Protein AF-A0AAN4KQH8-F1 (afdb_monomer_lite)

Organism: NCBI:txid1324966

Radius of gyration: 30.02 Å; chains: 1; bounding box: 88×86×53 Å

Structure (mmCIF, N/CA/C/O backbone):
data_AF-A0AAN4KQH8-F1
#
_entry.id   AF-A0AAN4KQH8-F1
#
loop_
_atom_site.group_PDB
_atom_site.id
_atom_site.type_symbol
_atom_site.label_atom_id
_atom_site.label_alt_id
_atom_site.label_comp_id
_atom_site.label_asym_id
_atom_site.label_entity_id
_atom_site.label_seq_id
_atom_site.pdbx_PDB_ins_code
_atom_site.Cartn_x
_atom_site.Cartn_y
_atom_site.Cartn_z
_atom_site.occupancy
_atom_site.B_iso_or_equiv
_atom_site.auth_seq_id
_atom_site.auth_comp_id
_atom_site.auth_asym_id
_atom_site.auth_atom_id
_atom_site.pdbx_PDB_model_num
ATOM 1 N N . MET A 1 1 ? 63.871 63.202 -19.024 1.00 42.34 1 MET A N 1
ATOM 2 C CA . MET A 1 1 ? 62.532 62.748 -19.469 1.00 42.34 1 MET A CA 1
ATOM 3 C C . MET A 1 1 ? 62.578 61.257 -19.815 1.00 42.34 1 MET A C 1
ATOM 5 O O . MET A 1 1 ? 62.975 60.910 -20.912 1.00 42.34 1 MET A O 1
ATOM 9 N N . LYS A 1 2 ? 62.222 60.374 -18.873 1.00 46.84 2 LYS A N 1
ATOM 10 C CA . LYS A 1 2 ? 61.932 58.937 -19.075 1.00 46.84 2 LYS A CA 1
ATOM 11 C C . LYS A 1 2 ? 60.850 58.574 -18.053 1.00 46.84 2 LYS A C 1
ATOM 13 O O . LYS A 1 2 ? 61.178 58.229 -16.927 1.00 46.84 2 LYS A O 1
ATOM 18 N N . LYS A 1 3 ? 59.575 58.822 -18.366 1.00 46.31 3 LYS A N 1
ATOM 19 C CA . LYS A 1 3 ? 58.454 58.519 -17.444 1.00 46.31 3 LYS A CA 1
ATOM 20 C C . LYS A 1 3 ? 57.099 58.263 -18.119 1.00 46.31 3 LYS A C 1
ATOM 22 O O . LYS A 1 3 ? 56.142 57.988 -17.410 1.00 46.31 3 LYS A O 1
ATOM 27 N N . LYS A 1 4 ? 56.988 58.347 -19.454 1.00 44.78 4 LYS A N 1
ATOM 28 C CA . LYS A 1 4 ? 55.700 58.168 -20.154 1.00 44.78 4 LYS A CA 1
ATOM 29 C C . LYS A 1 4 ? 55.460 56.754 -20.701 1.00 44.78 4 LYS A C 1
ATOM 31 O O . LYS A 1 4 ? 54.305 56.354 -20.758 1.00 44.78 4 LYS A O 1
ATOM 36 N N . ASP A 1 5 ? 56.506 55.975 -20.981 1.00 45.56 5 ASP A N 1
ATOM 37 C CA . ASP A 1 5 ? 56.330 54.665 -21.638 1.00 45.56 5 ASP A CA 1
ATOM 38 C C . ASP A 1 5 ? 56.082 53.490 -20.674 1.00 45.56 5 ASP A C 1
ATOM 40 O O . ASP A 1 5 ? 55.468 52.502 -21.062 1.00 45.56 5 ASP A O 1
ATOM 44 N N . VAL A 1 6 ? 56.477 53.603 -19.399 1.00 45.88 6 VAL A N 1
ATOM 45 C CA . VAL A 1 6 ? 56.278 52.532 -18.393 1.00 45.88 6 VAL A CA 1
ATOM 46 C C . VAL A 1 6 ? 54.820 52.468 -17.908 1.00 45.88 6 VAL A C 1
ATOM 48 O O . VAL A 1 6 ? 54.260 51.391 -17.744 1.00 45.88 6 VAL A O 1
ATOM 51 N N . VAL A 1 7 ? 54.149 53.618 -17.776 1.00 46.69 7 VAL A N 1
ATOM 52 C CA . VAL A 1 7 ? 52.761 53.694 -17.271 1.00 46.69 7 VAL A CA 1
ATOM 53 C C . VAL A 1 7 ? 51.733 53.205 -18.306 1.00 46.69 7 VAL A C 1
ATOM 55 O O . VAL A 1 7 ? 50.631 52.782 -17.947 1.00 46.69 7 VAL A O 1
ATOM 58 N N . GLN A 1 8 ? 52.067 53.253 -19.601 1.00 44.41 8 GLN A N 1
ATOM 59 C CA . GLN A 1 8 ? 51.195 52.760 -20.675 1.00 44.41 8 GLN A CA 1
ATOM 60 C C . GLN A 1 8 ? 51.313 51.248 -20.908 1.00 44.41 8 GLN A C 1
ATOM 62 O O . GLN A 1 8 ? 50.315 50.636 -21.297 1.00 44.41 8 GLN A O 1
ATOM 67 N N . SER A 1 9 ? 52.480 50.636 -20.665 1.00 46.47 9 SER A N 1
ATOM 68 C CA . SER A 1 9 ? 52.639 49.181 -20.770 1.00 46.47 9 SER A CA 1
ATOM 69 C C . SER A 1 9 ? 52.012 48.453 -19.577 1.00 46.47 9 SER A C 1
ATOM 71 O O . SER A 1 9 ? 51.278 47.490 -19.794 1.00 46.47 9 SER A O 1
ATOM 73 N N . GLU A 1 10 ? 52.166 48.954 -18.345 1.00 46.69 10 GLU A N 1
ATOM 74 C CA . GLU A 1 10 ? 51.479 48.403 -17.160 1.00 46.69 10 GLU A CA 1
ATOM 75 C C . GLU A 1 10 ? 49.949 48.476 -17.310 1.00 46.69 10 GLU A C 1
ATOM 77 O O . GLU A 1 10 ? 49.265 47.462 -17.184 1.00 46.69 10 GLU A O 1
ATOM 82 N N . ASN A 1 11 ? 49.401 49.619 -17.746 1.00 48.72 11 ASN A N 1
ATOM 83 C CA . ASN A 1 11 ? 47.953 49.772 -17.957 1.00 48.72 11 ASN A CA 1
ATOM 84 C C . ASN A 1 11 ? 47.365 48.879 -19.063 1.00 48.72 11 ASN A C 1
ATOM 86 O O . ASN A 1 11 ? 46.179 48.549 -19.008 1.00 48.72 11 ASN A O 1
ATOM 90 N N . LYS A 1 12 ? 48.137 48.523 -20.100 1.00 48.50 12 LYS A N 1
ATOM 91 C CA . LYS A 1 12 ? 47.680 47.575 -21.132 1.00 48.50 12 LYS A CA 1
ATOM 92 C C . LYS A 1 12 ? 47.677 46.144 -20.602 1.00 48.50 12 LYS A C 1
ATOM 94 O O . LYS A 1 12 ? 46.694 45.436 -20.800 1.00 48.50 12 LYS A O 1
ATOM 99 N N . THR A 1 13 ? 48.724 45.762 -19.876 1.00 52.12 13 THR A N 1
ATOM 100 C CA . THR A 1 13 ? 48.880 44.411 -19.317 1.00 52.12 13 THR A CA 1
ATOM 101 C C . THR A 1 13 ? 47.838 44.134 -18.227 1.00 52.12 13 THR A C 1
ATOM 103 O O . THR A 1 13 ? 47.215 43.071 -18.214 1.00 52.12 13 THR A O 1
ATOM 106 N N . ASP A 1 14 ? 47.550 45.127 -17.381 1.00 49.47 14 ASP A N 1
ATOM 107 C CA . ASP A 1 14 ? 46.512 45.031 -16.353 1.00 49.47 14 ASP A CA 1
ATOM 108 C C . ASP A 1 14 ? 45.102 45.005 -16.950 1.00 49.47 14 ASP A C 1
ATOM 110 O O . ASP A 1 14 ? 44.287 44.181 -16.537 1.00 49.47 14 ASP A O 1
ATOM 114 N N . LYS A 1 15 ? 44.806 45.815 -17.979 1.00 53.22 15 LYS A N 1
ATOM 115 C CA . LYS A 1 15 ? 43.508 45.769 -18.685 1.00 53.22 15 LYS A CA 1
ATOM 116 C C . LYS A 1 15 ? 43.284 44.445 -19.419 1.00 53.22 15 LYS A C 1
ATOM 118 O O . LYS A 1 15 ? 42.166 43.922 -19.402 1.00 53.22 15 LYS A O 1
ATOM 123 N N . GLU A 1 16 ? 44.319 43.872 -20.029 1.00 53.25 16 GLU A N 1
ATOM 124 C CA . GLU A 1 16 ? 44.248 42.550 -20.659 1.00 53.25 16 GLU A CA 1
ATOM 125 C C . GLU A 1 16 ? 44.040 41.440 -19.616 1.00 53.25 16 GLU A C 1
ATOM 127 O O . GLU A 1 16 ? 43.142 40.606 -19.783 1.00 53.25 16 GLU A O 1
ATOM 132 N N . MET A 1 17 ? 44.754 41.478 -18.483 1.00 46.44 17 MET A N 1
ATOM 133 C CA . MET A 1 17 ? 44.526 40.555 -17.363 1.00 46.44 17 MET A CA 1
ATOM 134 C C . MET A 1 17 ? 43.129 40.702 -16.744 1.00 46.44 17 MET A C 1
ATOM 136 O O . MET A 1 17 ? 42.491 39.698 -16.410 1.00 46.44 17 MET A O 1
ATOM 140 N N . GLU A 1 18 ? 42.618 41.924 -16.598 1.00 48.81 18 GLU A N 1
ATOM 141 C CA . GLU A 1 18 ? 41.294 42.188 -16.033 1.00 48.81 18 GLU A CA 1
ATOM 142 C C . GLU A 1 18 ? 40.171 41.734 -16.982 1.00 48.81 18 GLU A C 1
ATOM 144 O O . GLU A 1 18 ? 39.173 41.152 -16.539 1.00 48.81 18 GLU A O 1
ATOM 149 N N . SER A 1 19 ? 40.350 41.915 -18.297 1.00 55.22 19 SER A N 1
ATOM 150 C CA . SER A 1 19 ? 39.424 41.424 -19.327 1.00 55.22 19 SER A CA 1
ATOM 151 C C . SER A 1 19 ? 39.383 39.888 -19.385 1.00 55.22 19 SER A C 1
ATOM 153 O O . SER A 1 19 ? 38.300 39.294 -19.406 1.00 55.22 19 SER A O 1
ATOM 155 N N . SER A 1 20 ? 40.545 39.231 -19.275 1.00 56.53 20 SER A N 1
ATOM 156 C CA . SER A 1 20 ? 40.686 37.771 -19.186 1.00 56.53 20 SER A CA 1
ATOM 157 C C . SER A 1 20 ? 40.024 37.212 -17.919 1.00 56.53 20 SER A C 1
ATOM 159 O O . SER A 1 20 ? 39.276 36.228 -17.977 1.00 56.53 20 SER A O 1
ATOM 161 N N . LYS A 1 21 ? 40.195 37.887 -16.771 1.00 57.59 21 LYS A N 1
ATOM 162 C CA . LYS A 1 21 ? 39.507 37.548 -15.512 1.00 57.59 21 LYS A CA 1
ATOM 163 C C . LYS A 1 21 ? 37.983 37.697 -15.627 1.00 57.59 21 LYS A C 1
ATOM 165 O O . LYS A 1 21 ? 37.260 36.810 -15.168 1.00 57.59 21 LYS A O 1
ATOM 170 N N . LYS A 1 22 ? 37.474 38.759 -16.270 1.00 58.88 22 LYS A N 1
ATOM 171 C CA . LYS A 1 22 ? 36.028 38.968 -16.513 1.00 58.88 22 LYS A CA 1
ATOM 172 C C . LYS A 1 22 ? 35.436 37.897 -17.444 1.00 58.88 22 LYS A C 1
ATOM 174 O O . LYS A 1 22 ? 34.351 37.389 -17.159 1.00 58.88 22 LYS A O 1
ATOM 179 N N . GLY A 1 23 ? 36.154 37.491 -18.495 1.00 60.00 23 GLY A N 1
ATOM 180 C CA . GLY A 1 23 ? 35.742 36.412 -19.405 1.00 60.00 23 GLY A CA 1
ATOM 181 C C . GLY A 1 23 ? 35.692 35.033 -18.737 1.00 60.00 23 GLY A C 1
ATOM 182 O O . GLY A 1 23 ? 34.734 34.287 -18.929 1.00 60.00 23 GLY A O 1
ATOM 183 N N . LYS A 1 24 ? 36.677 34.708 -17.887 1.00 61.94 24 LYS A N 1
ATOM 184 C CA . LYS A 1 24 ? 36.670 33.470 -17.085 1.00 61.94 24 LYS A CA 1
ATOM 185 C C . LYS A 1 24 ? 35.525 33.456 -16.066 1.00 61.94 24 LYS A C 1
ATOM 187 O O . LYS A 1 24 ? 34.826 32.456 -15.975 1.00 61.94 24 LYS A O 1
ATOM 192 N N . ARG A 1 25 ? 35.269 34.566 -15.360 1.00 68.19 25 ARG A N 1
ATOM 193 C CA . ARG A 1 25 ? 34.148 34.669 -14.403 1.00 68.19 25 ARG A CA 1
ATOM 194 C C . ARG A 1 25 ? 32.783 34.486 -15.066 1.00 68.19 25 ARG A C 1
ATOM 196 O O . ARG A 1 25 ? 31.957 33.763 -14.526 1.00 68.19 25 ARG A O 1
ATOM 203 N N . LYS A 1 26 ? 32.560 35.079 -16.245 1.00 71.00 26 LYS A N 1
ATOM 204 C CA . LYS A 1 26 ? 31.322 34.869 -17.016 1.00 71.00 26 LYS A CA 1
ATOM 205 C C . LYS A 1 26 ? 31.167 33.415 -17.455 1.00 71.00 26 LYS A C 1
ATOM 207 O O . LYS A 1 26 ? 30.078 32.876 -17.341 1.00 71.00 26 LYS A O 1
ATOM 212 N N . LEU A 1 27 ? 32.242 32.770 -17.906 1.00 68.56 27 LEU A N 1
ATOM 213 C CA . LEU A 1 27 ? 32.212 31.354 -18.271 1.00 68.56 27 LEU A CA 1
ATOM 214 C C . LEU A 1 27 ? 31.847 30.461 -17.078 1.00 68.56 27 LEU A C 1
ATOM 216 O O . LEU A 1 27 ? 30.983 29.609 -17.222 1.00 68.56 27 LEU A O 1
ATOM 220 N N . PHE A 1 28 ? 32.451 30.684 -15.907 1.00 69.88 28 PHE A N 1
ATOM 221 C CA . PHE A 1 28 ? 32.089 29.967 -14.678 1.00 69.88 28 PHE A CA 1
ATOM 222 C C . PHE A 1 28 ? 30.635 30.219 -14.272 1.00 69.88 28 PHE A C 1
ATOM 224 O O . PHE A 1 28 ? 29.937 29.280 -13.905 1.00 69.88 28 PHE A O 1
ATOM 231 N N . LEU A 1 29 ? 30.161 31.462 -14.395 1.00 77.06 29 LEU A N 1
ATOM 232 C CA . LEU A 1 29 ? 28.767 31.814 -14.137 1.00 77.06 29 LEU A CA 1
ATOM 233 C C . LEU A 1 29 ? 27.813 31.048 -15.069 1.00 77.06 29 LEU A C 1
ATOM 235 O O . LEU A 1 29 ? 26.826 30.488 -14.607 1.00 77.06 29 LEU A O 1
ATOM 239 N N . TRP A 1 30 ? 28.126 30.975 -16.367 1.00 75.88 30 TRP A N 1
ATOM 240 C CA . TRP A 1 30 ? 27.336 30.220 -17.342 1.00 75.88 30 TRP A CA 1
ATOM 241 C C . TRP A 1 30 ? 27.420 28.714 -17.122 1.00 75.88 30 TRP A C 1
ATOM 243 O O . TRP A 1 30 ? 26.405 28.044 -17.228 1.00 75.88 30 TRP A O 1
ATOM 253 N N . LEU A 1 31 ? 28.592 28.183 -16.773 1.00 73.06 31 LEU A N 1
ATOM 254 C CA . LEU A 1 31 ? 28.762 26.769 -16.442 1.00 73.06 31 LEU A CA 1
ATOM 255 C C . LEU A 1 31 ? 27.949 26.375 -15.197 1.00 73.06 31 LEU A C 1
ATOM 257 O O . LEU A 1 31 ? 27.500 25.239 -15.108 1.00 73.06 31 LEU A O 1
ATOM 261 N N . TRP A 1 32 ? 27.752 27.308 -14.261 1.00 72.75 32 TRP A N 1
ATOM 262 C CA . TRP A 1 32 ? 27.005 27.083 -13.024 1.00 72.75 32 TRP A CA 1
ATOM 263 C C . TRP A 1 32 ? 25.489 27.281 -13.187 1.00 72.75 32 TRP A C 1
ATOM 265 O O . TRP A 1 32 ? 24.720 26.429 -12.758 1.00 72.75 32 TRP A O 1
ATOM 275 N N . LEU A 1 33 ? 25.047 28.366 -13.839 1.00 74.75 33 LEU A N 1
ATOM 276 C CA . LEU A 1 33 ? 23.619 28.668 -14.043 1.00 74.75 33 LEU A CA 1
ATOM 277 C C . LEU A 1 33 ? 22.996 27.880 -15.202 1.00 74.75 33 LEU A C 1
ATOM 279 O O . LEU A 1 33 ? 21.831 27.502 -15.134 1.00 74.75 33 LEU A O 1
ATOM 283 N N . PHE A 1 34 ? 23.758 27.642 -16.272 1.00 77.50 34 PHE A N 1
ATOM 284 C CA . PHE A 1 34 ? 23.300 26.953 -17.480 1.00 77.50 34 PHE A CA 1
ATOM 285 C C . PHE A 1 34 ? 24.405 26.034 -18.026 1.00 77.50 34 PHE A C 1
ATOM 287 O O . PHE A 1 34 ? 24.994 26.323 -19.075 1.00 77.50 34 PHE A O 1
ATOM 294 N N . PRO A 1 35 ? 24.679 24.899 -17.352 1.00 75.75 35 PRO A N 1
ATOM 295 C CA . PRO A 1 35 ? 25.758 23.982 -17.719 1.00 75.75 35 PRO A CA 1
ATOM 296 C C . PRO A 1 35 ? 25.799 23.593 -19.209 1.00 75.75 35 PRO A C 1
ATOM 298 O O . PRO A 1 35 ? 26.894 23.614 -19.775 1.00 75.75 35 PRO A O 1
ATOM 301 N N . PRO A 1 36 ? 24.663 23.335 -19.903 1.00 76.62 36 PRO A N 1
ATOM 302 C CA . PRO A 1 36 ? 24.679 23.065 -21.343 1.00 76.62 36 PRO A CA 1
ATOM 303 C C . PRO A 1 36 ? 25.287 24.211 -22.166 1.00 76.62 36 PRO A C 1
ATOM 305 O O . PRO A 1 36 ? 26.081 23.984 -23.078 1.00 76.62 36 PRO A O 1
ATOM 308 N N . TYR A 1 37 ? 24.956 25.456 -21.815 1.00 77.44 37 TYR A N 1
ATOM 309 C CA . TYR A 1 37 ? 25.466 26.648 -22.489 1.00 77.44 37 TYR A CA 1
ATOM 310 C C . TYR A 1 37 ? 26.945 26.897 -22.158 1.00 77.44 37 TYR A C 1
ATOM 312 O O . TYR A 1 37 ? 27.733 27.230 -23.043 1.00 77.44 37 TYR A O 1
ATOM 320 N N . GLY A 1 38 ? 27.362 26.663 -20.910 1.00 75.12 38 GLY A N 1
ATOM 321 C CA . GLY A 1 38 ? 28.772 26.742 -20.514 1.00 75.12 38 GLY A CA 1
ATOM 322 C C . GLY A 1 38 ? 29.661 25.703 -21.215 1.00 75.12 38 GLY A C 1
ATOM 323 O O . GLY A 1 38 ? 30.748 26.048 -21.680 1.00 75.12 38 GLY A O 1
ATOM 324 N N . ILE A 1 39 ? 29.189 24.457 -21.362 1.00 75.44 39 ILE A N 1
ATOM 325 C CA . ILE A 1 39 ? 29.889 23.399 -22.117 1.00 75.44 39 ILE A CA 1
ATOM 326 C C . ILE A 1 39 ? 29.967 23.757 -23.607 1.00 75.44 39 ILE A C 1
ATOM 328 O O . ILE A 1 39 ? 31.020 23.585 -24.222 1.00 75.44 39 ILE A O 1
ATOM 332 N N . TYR A 1 40 ? 28.899 24.324 -24.180 1.00 74.56 40 TYR A N 1
ATOM 333 C CA . TYR A 1 40 ? 28.911 24.818 -25.558 1.00 74.56 40 TYR A CA 1
ATOM 334 C C . TYR A 1 40 ? 29.972 25.908 -25.780 1.00 74.56 40 TYR A C 1
ATOM 336 O O . TYR A 1 40 ? 30.705 25.851 -26.767 1.00 74.56 40 TYR A O 1
ATOM 344 N N . ILE A 1 41 ? 30.122 26.863 -24.853 1.00 75.50 41 ILE A N 1
ATOM 345 C CA . ILE A 1 41 ? 31.179 27.886 -24.938 1.00 75.50 41 ILE A CA 1
ATOM 346 C C . ILE A 1 41 ? 32.573 27.245 -24.826 1.00 75.50 41 ILE A C 1
ATOM 348 O O . ILE A 1 41 ? 33.460 27.583 -25.608 1.00 75.50 41 ILE A O 1
ATOM 352 N N . LEU A 1 42 ? 32.769 26.290 -23.906 1.00 73.06 42 LEU A N 1
ATOM 353 C CA . LEU A 1 42 ? 34.035 25.556 -23.758 1.00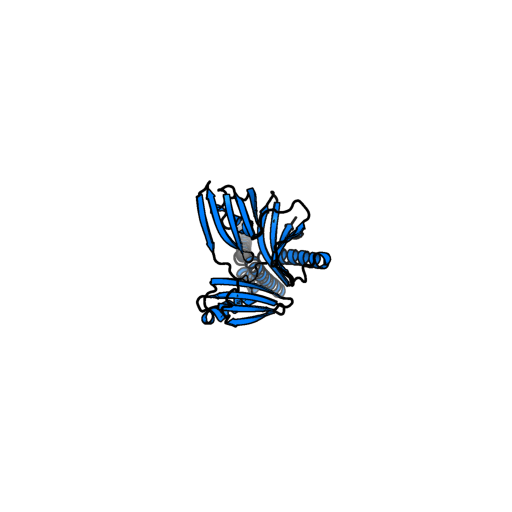 73.06 42 LEU A CA 1
ATOM 354 C C . LEU A 1 42 ? 34.439 24.813 -25.039 1.00 73.06 42 LEU A C 1
ATOM 356 O O . LEU A 1 42 ? 35.617 24.823 -25.404 1.00 73.06 42 LEU A O 1
ATOM 360 N N . TYR A 1 43 ? 33.464 24.208 -25.721 1.00 74.31 43 TYR A N 1
ATOM 361 C CA . TYR A 1 43 ? 33.655 23.543 -27.007 1.00 74.31 43 TYR A CA 1
ATOM 362 C C . TYR A 1 43 ? 33.960 24.545 -28.130 1.00 74.31 43 TYR A C 1
ATOM 364 O O . TYR A 1 43 ? 34.967 24.408 -28.827 1.00 74.31 43 TYR A O 1
ATOM 372 N N . LYS A 1 44 ? 33.132 25.590 -28.275 1.00 76.12 44 LYS A N 1
ATOM 373 C CA . LYS A 1 44 ? 33.259 26.610 -29.329 1.00 76.12 44 LYS A CA 1
ATOM 374 C C . LYS A 1 44 ? 34.595 27.349 -29.265 1.00 76.12 44 LYS A C 1
ATOM 376 O O . LYS A 1 44 ? 35.190 27.632 -30.299 1.00 76.12 44 LYS A O 1
ATOM 381 N N . GLU A 1 45 ? 35.075 27.651 -28.064 1.00 74.19 45 GLU A N 1
ATOM 382 C CA . GLU A 1 45 ? 36.320 28.395 -27.863 1.00 74.19 45 GLU A CA 1
ATOM 383 C C . GLU A 1 45 ? 37.571 27.498 -27.803 1.00 74.19 45 GLU A C 1
ATOM 385 O O . GLU A 1 45 ? 38.660 28.006 -27.543 1.00 74.19 45 GLU A O 1
ATOM 390 N N . ARG A 1 46 ? 37.443 26.173 -28.018 1.00 67.62 46 ARG A N 1
ATOM 391 C CA . ARG A 1 46 ? 38.534 25.174 -27.922 1.00 67.62 46 ARG A CA 1
ATOM 392 C C . ARG A 1 46 ? 39.400 25.312 -26.660 1.00 67.62 46 ARG A C 1
ATOM 394 O O . ARG A 1 46 ? 40.575 24.953 -26.657 1.00 67.62 46 ARG A O 1
ATOM 401 N N . ARG A 1 47 ? 38.828 25.811 -25.559 1.00 67.81 47 ARG A N 1
ATOM 402 C CA . ARG A 1 47 ? 39.562 26.002 -24.294 1.00 67.81 47 ARG A CA 1
ATOM 403 C C . ARG A 1 47 ? 39.928 24.680 -23.619 1.00 67.81 47 ARG A C 1
ATOM 405 O O . ARG A 1 47 ? 40.773 24.667 -22.732 1.00 67.81 47 ARG A O 1
ATOM 412 N N . ILE A 1 48 ? 39.270 23.591 -24.013 1.00 71.00 48 ILE A N 1
ATOM 413 C CA . ILE A 1 48 ? 39.469 22.230 -23.516 1.00 71.00 48 ILE A CA 1
ATOM 414 C C . ILE A 1 48 ? 39.462 21.274 -24.718 1.00 71.00 48 ILE A C 1
ATOM 416 O O . ILE A 1 48 ? 38.787 21.528 -25.717 1.00 71.00 48 ILE A O 1
ATOM 420 N N . HIS A 1 49 ? 40.200 20.165 -24.622 1.00 77.94 49 HIS A N 1
ATOM 421 C CA . HIS A 1 49 ? 40.237 19.131 -25.657 1.00 77.94 49 HIS A CA 1
ATOM 422 C C . HIS A 1 49 ? 38.814 18.614 -26.003 1.00 77.94 49 HIS A C 1
ATOM 424 O O . HIS A 1 49 ? 38.026 18.353 -25.086 1.00 77.94 49 HIS A O 1
ATOM 430 N N . PRO A 1 50 ? 38.464 18.406 -27.289 1.00 76.31 50 PRO A N 1
ATOM 431 C CA . PRO A 1 50 ? 37.130 17.951 -27.713 1.00 76.31 50 PRO A CA 1
ATOM 432 C C . PRO A 1 50 ? 36.647 16.658 -27.034 1.00 76.31 50 PRO A C 1
ATOM 434 O O . PRO A 1 50 ? 35.471 16.510 -26.709 1.00 76.31 50 PRO A O 1
ATOM 437 N N . ALA A 1 51 ? 37.564 15.731 -26.747 1.00 80.00 51 ALA A N 1
ATOM 438 C CA . ALA A 1 51 ? 37.232 14.502 -26.022 1.00 80.00 51 ALA A CA 1
ATOM 439 C C . ALA A 1 51 ? 36.734 14.779 -24.590 1.00 80.00 51 ALA A C 1
ATOM 441 O O . ALA A 1 51 ? 35.748 14.199 -24.150 1.00 80.00 51 ALA A O 1
ATOM 442 N N . LEU A 1 52 ? 37.368 15.716 -23.878 1.00 77.81 52 LEU A N 1
ATOM 443 C CA . LEU A 1 52 ? 36.977 16.083 -22.515 1.00 77.81 52 LEU A CA 1
ATOM 444 C C . LEU A 1 52 ? 35.633 16.817 -22.498 1.00 77.81 52 LEU A C 1
ATOM 446 O O . LEU A 1 52 ? 34.791 16.521 -21.658 1.00 77.81 52 LEU A O 1
ATOM 450 N N . THR A 1 53 ? 35.392 17.731 -23.444 1.00 77.50 53 THR A N 1
ATOM 451 C CA . THR A 1 53 ? 34.080 18.400 -23.570 1.00 77.50 53 THR A CA 1
ATOM 452 C C . THR A 1 53 ? 32.958 17.407 -23.879 1.00 77.50 53 THR A C 1
ATOM 454 O O . THR A 1 53 ? 31.876 17.526 -23.310 1.00 77.50 53 THR A O 1
ATOM 457 N N . THR A 1 54 ? 33.237 16.379 -24.686 1.00 79.00 54 THR A N 1
ATOM 458 C CA . THR A 1 54 ? 32.303 15.272 -24.943 1.00 79.00 54 THR A CA 1
ATOM 459 C C . THR A 1 54 ? 32.017 14.467 -23.672 1.00 79.00 54 THR A C 1
ATOM 461 O O . THR A 1 54 ? 30.854 14.226 -23.359 1.00 79.00 54 THR A O 1
ATOM 464 N N . ILE A 1 55 ? 33.045 14.118 -22.886 1.00 84.69 55 ILE A N 1
ATOM 465 C CA . ILE A 1 55 ? 32.875 13.431 -21.592 1.00 84.69 55 ILE A CA 1
ATOM 466 C C . ILE A 1 55 ? 32.011 14.266 -20.637 1.00 84.69 55 ILE A C 1
ATOM 468 O O . ILE A 1 55 ? 31.068 13.738 -20.053 1.00 84.69 55 ILE A O 1
ATOM 472 N N . PHE A 1 56 ? 32.268 15.572 -20.513 1.00 80.88 56 PHE A N 1
ATOM 473 C CA . PHE A 1 56 ? 31.454 16.459 -19.674 1.00 80.88 56 PHE A CA 1
ATOM 474 C C . PHE A 1 56 ? 29.999 16.548 -20.146 1.00 80.88 56 PHE A C 1
ATOM 476 O O . PHE A 1 56 ? 29.094 16.540 -19.315 1.00 80.88 56 PHE A O 1
ATOM 483 N N . ALA A 1 57 ? 29.758 16.601 -21.459 1.00 81.69 57 ALA A N 1
ATOM 484 C CA . ALA A 1 57 ? 28.406 16.604 -22.013 1.00 81.69 57 ALA A CA 1
ATOM 485 C C . ALA A 1 57 ? 27.658 15.293 -21.711 1.00 81.69 57 ALA A C 1
ATOM 487 O O . ALA A 1 57 ? 26.501 15.333 -21.298 1.00 81.69 57 ALA A O 1
ATOM 488 N N . VAL A 1 58 ? 28.323 14.142 -21.853 1.00 85.69 58 VAL A N 1
ATOM 489 C CA . VAL A 1 58 ? 27.748 12.829 -21.515 1.00 85.69 58 VAL A CA 1
ATOM 490 C C . VAL A 1 58 ? 27.454 12.729 -20.020 1.00 85.69 58 VAL A C 1
ATOM 492 O O . VAL A 1 58 ? 26.352 12.337 -19.647 1.00 85.69 58 VAL A O 1
ATOM 495 N N . LEU A 1 59 ? 28.385 13.143 -19.155 1.00 87.31 59 LEU A N 1
ATOM 496 C CA . LEU A 1 59 ? 28.162 13.173 -17.707 1.00 87.31 59 LEU A CA 1
ATOM 497 C C . LEU A 1 59 ? 26.985 14.077 -17.332 1.00 87.31 59 LEU A C 1
ATOM 499 O O . LEU A 1 59 ? 26.175 13.694 -16.491 1.00 87.31 59 LEU A O 1
ATOM 503 N N . LEU A 1 60 ? 26.850 15.241 -17.974 1.00 86.12 60 LEU A N 1
ATOM 504 C CA . LEU A 1 60 ? 25.716 16.134 -17.752 1.00 86.12 60 LEU A CA 1
ATOM 505 C C . LEU A 1 60 ? 24.393 15.472 -18.160 1.00 86.12 60 LEU A C 1
ATOM 507 O O . LEU A 1 60 ? 23.431 15.533 -17.400 1.00 86.12 60 LEU A O 1
ATOM 511 N N . LEU A 1 61 ? 24.345 14.811 -19.321 1.00 86.88 61 LEU A N 1
ATOM 512 C CA . LEU A 1 61 ? 23.161 14.067 -19.764 1.00 86.88 61 LEU A CA 1
ATOM 513 C C . LEU A 1 61 ? 22.806 12.935 -18.793 1.00 86.88 61 LEU A C 1
ATOM 515 O O . LEU A 1 61 ? 21.638 12.792 -18.432 1.00 86.88 61 LEU A O 1
ATOM 519 N N . CYS A 1 62 ? 23.799 12.185 -18.313 1.00 88.19 62 CYS A N 1
ATOM 520 C CA . CYS A 1 62 ? 23.601 11.167 -17.285 1.00 88.19 62 CYS A CA 1
ATOM 521 C C . CYS A 1 62 ? 23.071 11.777 -15.979 1.00 88.19 62 CYS A C 1
ATOM 523 O O . CYS A 1 62 ? 22.125 11.244 -15.411 1.00 88.19 62 CYS A O 1
ATOM 525 N N . MET A 1 63 ? 23.619 12.908 -15.520 1.00 87.06 63 MET A N 1
ATOM 526 C CA . MET A 1 63 ? 23.139 13.588 -14.310 1.00 87.06 63 MET A CA 1
ATOM 527 C C . MET A 1 63 ? 21.707 14.102 -14.454 1.00 87.06 63 MET A C 1
ATOM 529 O O . MET A 1 63 ? 20.933 13.980 -13.508 1.00 87.06 63 MET A O 1
ATOM 533 N N . ILE A 1 64 ? 21.334 14.637 -15.621 1.00 86.38 64 ILE A N 1
ATOM 534 C CA . ILE A 1 64 ? 19.950 15.038 -15.911 1.00 86.38 64 ILE A CA 1
ATOM 535 C C . ILE A 1 64 ? 19.041 13.808 -15.870 1.00 86.38 64 ILE A C 1
ATOM 537 O O . ILE A 1 64 ? 18.021 13.840 -15.190 1.00 86.38 64 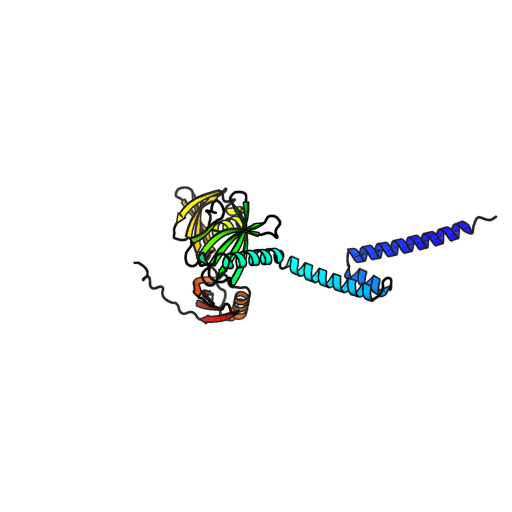ILE A O 1
ATOM 541 N N . GLY A 1 65 ? 19.424 12.716 -16.537 1.00 84.81 65 GLY A N 1
ATOM 542 C CA . GLY A 1 65 ? 18.664 11.465 -16.522 1.00 84.81 65 GLY A CA 1
ATOM 543 C C . GLY A 1 65 ? 18.468 10.911 -15.109 1.00 84.81 65 GLY A C 1
ATOM 544 O O . GLY A 1 65 ? 17.347 10.585 -14.730 1.00 84.81 65 GLY A O 1
ATOM 545 N N . LEU A 1 66 ? 19.535 10.885 -14.305 1.00 85.56 66 LEU A N 1
ATOM 546 C CA . LEU A 1 66 ? 19.485 10.461 -12.905 1.00 85.56 66 LEU A CA 1
ATOM 547 C C . LEU A 1 66 ? 18.634 11.400 -12.052 1.00 85.56 66 LEU A C 1
ATOM 549 O O . LEU A 1 66 ? 17.854 10.933 -11.236 1.00 85.56 66 LEU A O 1
ATOM 553 N N . SER A 1 67 ? 18.731 12.712 -12.261 1.00 83.88 67 SER A N 1
ATOM 554 C CA . SER A 1 67 ? 17.937 13.696 -11.520 1.00 83.88 67 SER A CA 1
ATOM 555 C C . SER A 1 67 ? 16.449 13.574 -11.846 1.00 83.88 67 SER A C 1
ATOM 557 O O . SER A 1 67 ? 15.619 13.619 -10.945 1.00 83.88 67 SER A O 1
ATOM 559 N N . VAL A 1 68 ? 16.100 13.362 -13.119 1.00 86.00 68 VAL A N 1
ATOM 560 C CA . VAL A 1 68 ? 14.719 13.082 -13.532 1.00 86.00 68 VAL A CA 1
ATOM 561 C C . VAL A 1 68 ? 14.225 11.786 -12.889 1.00 86.00 68 VAL A C 1
ATOM 563 O O . VAL A 1 68 ? 13.121 11.772 -12.350 1.00 86.00 68 VAL A O 1
ATOM 566 N N . ASP A 1 69 ? 15.035 10.723 -12.879 1.00 82.12 69 ASP A N 1
ATOM 567 C CA . ASP A 1 69 ? 14.661 9.472 -12.209 1.00 82.12 69 ASP A CA 1
ATOM 568 C C . ASP A 1 69 ? 14.493 9.655 -10.695 1.00 82.12 69 ASP A C 1
ATOM 570 O O . ASP A 1 69 ? 13.513 9.178 -10.139 1.00 82.12 69 ASP A O 1
ATOM 574 N N . MET A 1 70 ? 15.372 10.410 -10.028 1.00 81.81 70 MET A N 1
ATOM 575 C CA . MET A 1 70 ? 15.255 10.711 -8.595 1.00 81.81 70 MET A CA 1
ATOM 576 C C . MET A 1 70 ? 14.017 11.553 -8.271 1.00 81.81 70 MET A C 1
ATOM 578 O O . MET A 1 70 ? 13.409 11.364 -7.224 1.00 81.81 70 MET A O 1
ATOM 582 N N . VAL A 1 71 ? 13.609 12.466 -9.155 1.00 82.56 71 VAL A N 1
ATOM 583 C CA . VAL A 1 71 ? 12.375 13.244 -8.965 1.00 82.56 71 VAL A CA 1
ATOM 584 C C . VAL A 1 71 ? 11.136 12.372 -9.181 1.00 82.56 71 VAL A C 1
ATOM 586 O O . VAL A 1 71 ? 10.169 12.483 -8.430 1.00 82.56 71 VAL A O 1
ATOM 589 N N . LEU A 1 72 ? 11.148 11.496 -10.190 1.00 81.38 72 LEU A N 1
ATOM 590 C CA . LEU A 1 72 ? 10.008 10.631 -10.509 1.00 81.38 72 LEU A CA 1
ATOM 591 C C . LEU A 1 72 ? 9.886 9.425 -9.565 1.00 81.38 72 LEU A C 1
ATOM 593 O O . LEU A 1 72 ? 8.776 8.970 -9.293 1.00 81.38 72 LEU A O 1
ATOM 597 N N . ASN A 1 73 ? 11.009 8.910 -9.068 1.00 81.69 73 ASN A N 1
ATOM 598 C CA . ASN A 1 73 ? 11.117 7.721 -8.226 1.00 81.69 73 ASN A CA 1
ATOM 599 C C . ASN A 1 73 ? 12.068 7.980 -7.036 1.00 81.69 73 ASN A C 1
ATOM 601 O O . ASN A 1 73 ? 13.110 7.328 -6.920 1.00 81.69 73 ASN A O 1
ATOM 605 N N . PRO A 1 74 ? 11.717 8.890 -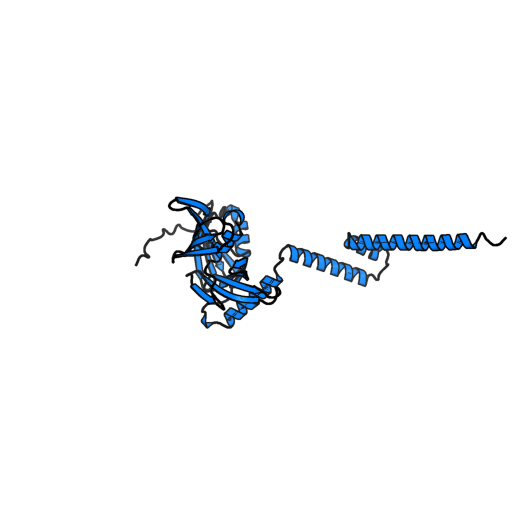6.109 1.00 81.00 74 PRO A N 1
ATOM 606 C CA . PRO A 1 74 ? 12.615 9.329 -5.033 1.00 81.00 74 PRO A CA 1
ATOM 607 C C . PRO A 1 74 ? 13.055 8.204 -4.092 1.00 81.00 74 PRO A C 1
ATOM 609 O O . PRO A 1 74 ? 14.123 8.278 -3.494 1.00 81.00 74 PRO A O 1
ATOM 612 N N . ASN A 1 75 ? 12.257 7.139 -3.989 1.00 84.00 75 ASN A N 1
ATOM 613 C CA . ASN A 1 75 ? 12.508 6.013 -3.095 1.00 84.00 75 ASN A CA 1
ATOM 614 C C . ASN A 1 75 ? 13.052 4.766 -3.798 1.00 84.00 75 ASN A C 1
ATOM 616 O O . ASN A 1 75 ? 13.122 3.717 -3.172 1.00 84.00 75 ASN A O 1
ATOM 620 N N . ARG A 1 76 ? 13.462 4.844 -5.070 1.00 84.19 76 ARG A N 1
ATOM 621 C CA . ARG A 1 76 ? 13.832 3.657 -5.859 1.00 84.19 76 ARG A CA 1
ATOM 622 C C . ARG A 1 76 ? 14.851 2.742 -5.165 1.00 84.19 76 ARG A C 1
ATOM 624 O O . ARG A 1 76 ? 14.620 1.543 -5.079 1.00 84.19 76 ARG A O 1
ATOM 631 N N . VAL A 1 77 ? 15.947 3.304 -4.652 1.00 85.75 77 VAL A N 1
ATOM 632 C CA . VAL A 1 77 ? 17.003 2.531 -3.967 1.00 85.75 77 VAL A CA 1
ATOM 633 C C . VAL A 1 77 ? 16.485 1.919 -2.662 1.00 85.75 77 VAL A C 1
ATOM 635 O O . VAL A 1 77 ? 16.772 0.762 -2.363 1.00 85.75 77 VAL A O 1
ATOM 638 N N . HIS A 1 78 ? 15.687 2.675 -1.906 1.00 87.31 78 HIS A N 1
ATOM 639 C CA . HIS A 1 78 ? 15.052 2.206 -0.674 1.00 87.31 78 HIS A CA 1
ATOM 640 C C . HIS A 1 78 ? 14.100 1.035 -0.943 1.00 87.31 78 HIS A C 1
ATOM 642 O O . HIS A 1 78 ? 14.172 0.011 -0.268 1.00 87.31 78 HIS A O 1
ATOM 648 N N . ASP A 1 79 ? 13.258 1.163 -1.968 1.00 89.50 79 ASP A N 1
ATOM 649 C CA . ASP A 1 79 ? 12.285 0.150 -2.366 1.00 89.50 79 ASP A CA 1
ATOM 650 C C . ASP A 1 79 ? 12.987 -1.120 -2.886 1.00 89.50 79 ASP A C 1
ATOM 652 O O . ASP A 1 79 ? 12.552 -2.233 -2.582 1.00 89.50 79 ASP A O 1
ATOM 656 N N . GLU A 1 80 ? 14.095 -0.977 -3.629 1.00 90.88 80 GLU A N 1
ATOM 657 C CA . GLU A 1 80 ? 14.934 -2.099 -4.075 1.00 90.88 80 GLU A CA 1
ATOM 658 C C . GLU A 1 80 ? 15.558 -2.840 -2.877 1.00 90.88 80 GLU A C 1
ATOM 660 O O . GLU A 1 80 ? 15.442 -4.063 -2.790 1.00 90.88 80 GLU A O 1
ATOM 665 N N . LYS A 1 81 ? 16.125 -2.120 -1.899 1.00 92.62 81 LYS A N 1
ATOM 666 C CA . LYS A 1 81 ? 16.706 -2.724 -0.685 1.00 92.62 81 LYS A CA 1
ATOM 6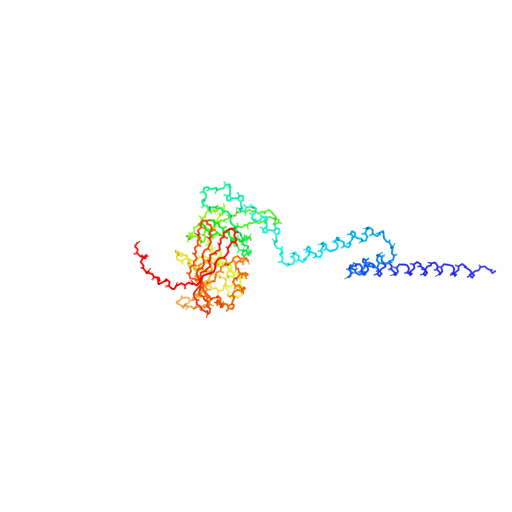67 C C . LYS A 1 81 ? 15.659 -3.388 0.207 1.00 92.62 81 LYS A C 1
ATOM 669 O O . LYS A 1 81 ? 15.863 -4.505 0.676 1.00 92.62 81 LYS A O 1
ATOM 674 N N . ALA A 1 82 ? 14.512 -2.744 0.405 1.00 92.69 82 ALA A N 1
ATOM 675 C CA . ALA A 1 82 ? 13.391 -3.327 1.134 1.00 92.69 82 ALA A CA 1
ATOM 676 C C . ALA A 1 82 ? 12.894 -4.614 0.455 1.00 92.69 82 ALA A C 1
ATOM 678 O O . ALA A 1 82 ? 12.625 -5.612 1.125 1.00 92.69 82 ALA A O 1
ATOM 679 N N . LYS A 1 83 ? 12.806 -4.615 -0.881 1.00 94.38 83 LYS A N 1
ATOM 680 C CA . LYS A 1 83 ? 12.432 -5.795 -1.667 1.00 94.38 83 LYS A CA 1
ATOM 681 C C . LYS A 1 83 ? 13.427 -6.941 -1.500 1.00 94.38 83 LYS A C 1
ATOM 683 O O . LYS A 1 83 ? 12.982 -8.077 -1.335 1.00 94.38 83 LYS A O 1
ATOM 688 N N . GLU A 1 84 ? 14.730 -6.668 -1.535 1.00 94.19 84 GLU A N 1
ATOM 689 C CA . GLU A 1 84 ? 15.770 -7.675 -1.282 1.00 94.19 84 GLU A CA 1
ATOM 690 C C . GLU A 1 84 ? 15.571 -8.328 0.093 1.00 94.19 84 GLU A C 1
ATOM 692 O O . GLU A 1 84 ? 15.423 -9.547 0.168 1.00 94.19 84 GLU A O 1
ATOM 697 N N . VAL A 1 85 ? 15.440 -7.519 1.152 1.00 94.75 85 VAL A N 1
ATOM 698 C CA . VAL A 1 85 ? 15.241 -8.006 2.529 1.00 94.75 85 VAL A CA 1
ATOM 699 C C . VAL A 1 85 ? 13.959 -8.832 2.666 1.00 94.75 85 VAL A C 1
ATOM 701 O O . VAL A 1 85 ? 13.982 -9.904 3.266 1.00 94.75 85 VAL A O 1
ATOM 704 N N . MET A 1 86 ? 12.840 -8.377 2.091 1.00 95.31 86 MET A N 1
ATOM 705 C CA . MET A 1 86 ? 11.579 -9.131 2.114 1.00 95.31 86 MET A CA 1
ATOM 706 C C . MET A 1 86 ? 11.690 -10.465 1.368 1.00 95.31 86 MET A C 1
ATOM 708 O O . MET A 1 86 ? 11.206 -11.484 1.855 1.00 95.31 86 MET A O 1
ATOM 712 N N . THR A 1 87 ? 12.338 -10.474 0.201 1.00 95.00 87 THR A N 1
ATOM 713 C CA . THR A 1 87 ? 12.515 -11.690 -0.608 1.00 95.00 87 THR A CA 1
ATOM 714 C C . THR A 1 87 ? 13.399 -12.701 0.120 1.00 95.00 87 THR A C 1
ATOM 716 O O . THR A 1 87 ? 13.059 -13.881 0.202 1.00 95.00 87 THR A O 1
ATOM 719 N N . GLU A 1 88 ? 14.509 -12.237 0.695 1.00 94.50 88 GLU A N 1
ATOM 720 C CA . GLU A 1 88 ? 15.426 -13.069 1.471 1.00 94.50 88 GLU A CA 1
ATOM 721 C C . GLU A 1 88 ? 14.752 -13.635 2.725 1.00 94.50 88 GLU A C 1
ATOM 723 O O . GLU A 1 88 ? 14.917 -14.815 3.036 1.00 94.50 88 GLU A O 1
ATOM 728 N N . PHE A 1 89 ? 13.950 -12.826 3.422 1.00 94.56 89 PHE A N 1
ATOM 729 C CA . PHE A 1 89 ? 13.219 -13.268 4.605 1.00 94.56 89 PHE A CA 1
ATOM 730 C C . PHE A 1 89 ? 12.232 -14.392 4.283 1.00 94.56 89 PHE A C 1
ATOM 732 O O . PHE A 1 89 ? 12.205 -15.388 5.003 1.00 94.56 89 PHE A O 1
ATOM 739 N N . ILE A 1 90 ? 11.469 -14.272 3.192 1.00 92.81 90 ILE A N 1
ATOM 740 C CA . ILE A 1 90 ? 10.546 -15.325 2.742 1.00 92.81 90 ILE A CA 1
ATOM 741 C C . ILE A 1 90 ? 11.316 -16.610 2.417 1.00 92.81 90 ILE A C 1
ATOM 743 O O . ILE A 1 90 ? 10.916 -17.688 2.847 1.00 92.81 90 ILE A O 1
ATOM 747 N N . GLY A 1 91 ? 12.442 -16.500 1.703 1.00 91.19 91 GLY A N 1
ATOM 748 C CA . GLY A 1 91 ? 13.264 -17.657 1.343 1.00 91.19 91 GLY A CA 1
ATOM 749 C C . GLY A 1 91 ? 13.889 -18.365 2.550 1.00 91.19 91 GLY A C 1
ATOM 750 O O . GLY A 1 91 ? 13.971 -19.590 2.569 1.00 91.19 91 GLY A O 1
ATOM 751 N N . LYS A 1 92 ? 14.307 -17.608 3.573 1.00 92.88 92 LYS A N 1
ATOM 752 C CA . LYS A 1 92 ? 14.907 -18.153 4.803 1.00 92.88 92 LYS A CA 1
ATOM 753 C C . LYS A 1 92 ? 13.887 -18.727 5.789 1.00 92.88 92 LYS A C 1
ATOM 755 O O . LYS A 1 92 ? 14.252 -19.608 6.558 1.00 92.88 92 LYS A O 1
ATOM 760 N N . ASN A 1 93 ? 12.644 -18.249 5.765 1.00 91.50 93 ASN A N 1
ATOM 761 C CA . ASN A 1 93 ? 11.584 -18.638 6.700 1.00 91.50 93 ASN A CA 1
ATOM 762 C C . ASN A 1 93 ? 10.422 -19.317 5.954 1.00 91.50 93 ASN A C 1
ATOM 764 O O . ASN A 1 93 ? 9.265 -18.894 6.027 1.00 91.50 93 ASN A O 1
ATOM 768 N N . ALA A 1 94 ? 10.738 -20.361 5.180 1.00 87.50 94 ALA A N 1
ATOM 769 C CA . ALA A 1 94 ? 9.755 -21.099 4.383 1.00 87.50 94 ALA A CA 1
ATOM 770 C C . ALA A 1 94 ? 8.633 -21.735 5.237 1.00 87.50 94 ALA A C 1
ATOM 772 O O . ALA A 1 94 ? 7.520 -21.957 4.755 1.00 87.50 94 ALA A O 1
ATOM 773 N N . ASP A 1 95 ? 8.903 -21.980 6.519 1.00 89.69 95 ASP A N 1
ATOM 774 C CA . ASP A 1 95 ? 7.972 -22.478 7.532 1.00 89.69 95 ASP A CA 1
ATOM 775 C C . ASP A 1 95 ? 6.799 -21.520 7.813 1.00 89.69 95 ASP A C 1
ATOM 777 O O . ASP A 1 95 ? 5.691 -21.972 8.121 1.00 89.69 95 ASP A O 1
ATOM 781 N N . LEU A 1 96 ? 6.983 -20.213 7.591 1.00 89.12 96 LEU A N 1
ATOM 782 C CA . LEU A 1 96 ? 5.925 -19.203 7.727 1.00 89.12 96 LEU A CA 1
ATOM 783 C C . LEU A 1 96 ? 4.839 -19.311 6.646 1.00 89.12 96 LEU A C 1
ATOM 785 O O . LEU A 1 96 ? 3.827 -18.613 6.717 1.00 89.12 96 LEU A O 1
ATOM 789 N N . ASN A 1 97 ? 5.011 -20.195 5.655 1.00 88.81 97 ASN A N 1
ATOM 790 C CA . ASN A 1 97 ? 3.995 -20.526 4.656 1.00 88.81 97 ASN A CA 1
ATOM 791 C C . ASN A 1 97 ? 3.453 -19.311 3.882 1.00 88.81 97 ASN A C 1
ATOM 793 O O . ASN A 1 97 ? 2.295 -19.302 3.469 1.00 88.81 97 ASN A O 1
ATOM 797 N N . MET A 1 98 ? 4.299 -18.312 3.631 1.00 91.06 98 MET A N 1
ATOM 798 C CA . MET A 1 98 ? 3.916 -17.093 2.912 1.00 91.06 98 MET A CA 1
ATOM 799 C C . MET A 1 98 ? 3.820 -17.280 1.391 1.00 91.06 98 MET A C 1
ATOM 801 O O . MET A 1 98 ? 3.285 -16.411 0.711 1.00 91.06 98 MET A O 1
ATOM 805 N N . GLY A 1 99 ? 4.298 -18.401 0.843 1.00 89.94 99 GLY A N 1
ATOM 806 C CA . GLY A 1 99 ? 4.368 -18.621 -0.606 1.00 89.94 99 GLY A CA 1
ATOM 807 C C . GLY A 1 99 ? 5.513 -17.839 -1.253 1.00 89.94 99 GLY A C 1
ATOM 808 O O . GLY A 1 99 ? 6.430 -17.399 -0.566 1.00 89.94 99 GLY A O 1
ATOM 809 N N . ASP A 1 100 ? 5.455 -17.659 -2.570 1.00 90.00 100 ASP A N 1
ATOM 810 C CA . ASP A 1 100 ? 6.528 -17.011 -3.330 1.00 90.00 100 ASP A CA 1
ATOM 811 C C . ASP A 1 100 ? 6.312 -15.504 -3.433 1.00 90.00 100 ASP A C 1
ATOM 813 O O . ASP A 1 100 ? 5.192 -15.043 -3.676 1.00 90.00 100 ASP A O 1
ATOM 817 N N . PHE A 1 101 ? 7.397 -14.734 -3.331 1.00 91.56 101 PHE A N 1
ATOM 818 C CA . PHE A 1 101 ? 7.377 -13.295 -3.586 1.00 91.56 101 PHE A CA 1
ATOM 819 C C . PHE A 1 101 ? 6.903 -13.011 -5.021 1.00 91.56 101 PHE A C 1
ATOM 821 O O . PHE A 1 101 ? 7.465 -13.533 -5.988 1.00 91.56 101 PHE A O 1
ATOM 828 N N . ARG A 1 102 ? 5.911 -12.127 -5.181 1.00 89.62 102 ARG A N 1
ATOM 829 C CA . ARG A 1 102 ? 5.462 -11.645 -6.499 1.00 89.62 102 ARG A CA 1
ATOM 830 C C . ARG A 1 102 ? 5.766 -10.174 -6.695 1.00 89.62 102 ARG A C 1
ATOM 832 O O . ARG A 1 102 ? 6.418 -9.797 -7.667 1.00 89.62 102 ARG A O 1
ATOM 839 N N . ASN A 1 103 ? 5.302 -9.338 -5.776 1.00 89.00 103 ASN A N 1
ATOM 840 C CA . ASN A 1 103 ? 5.487 -7.900 -5.874 1.00 89.00 103 ASN A CA 1
ATOM 841 C C . ASN A 1 103 ? 5.432 -7.238 -4.497 1.00 89.00 103 ASN A C 1
ATOM 843 O O . ASN A 1 103 ? 4.883 -7.798 -3.554 1.00 89.00 103 ASN A O 1
ATOM 847 N N . SER A 1 104 ? 5.939 -6.016 -4.401 1.00 92.25 104 SER A N 1
ATOM 848 C CA . SER A 1 104 ? 5.781 -5.166 -3.228 1.00 92.25 104 SER A CA 1
ATOM 849 C C . SER A 1 104 ? 5.434 -3.739 -3.638 1.00 92.25 104 SER A C 1
ATOM 851 O O . SER A 1 104 ? 5.754 -3.280 -4.737 1.00 92.25 104 SER A O 1
ATOM 853 N N . LYS A 1 105 ? 4.749 -3.028 -2.748 1.00 91.69 105 LYS A N 1
ATOM 854 C CA . LYS A 1 105 ? 4.373 -1.627 -2.912 1.00 91.69 105 LYS A CA 1
ATOM 855 C C . LYS A 1 105 ? 4.569 -0.914 -1.585 1.00 91.69 105 LYS A C 1
ATOM 857 O O . LYS A 1 105 ? 4.054 -1.363 -0.567 1.00 91.69 105 LYS A O 1
ATOM 862 N N . ARG A 1 106 ? 5.305 0.195 -1.591 1.00 92.38 106 ARG A N 1
ATOM 863 C CA . ARG A 1 106 ? 5.416 1.053 -0.412 1.00 92.38 106 ARG A CA 1
ATOM 864 C C . ARG A 1 106 ? 4.087 1.767 -0.184 1.00 92.38 106 ARG A C 1
ATOM 866 O O . ARG A 1 106 ? 3.576 2.414 -1.095 1.00 92.38 106 ARG A O 1
ATOM 873 N N . GLU A 1 107 ? 3.545 1.647 1.019 1.00 92.38 107 GLU A N 1
ATOM 874 C CA . GLU A 1 107 ? 2.317 2.338 1.434 1.00 92.38 107 GLU A CA 1
ATOM 875 C C . GLU A 1 107 ? 2.636 3.668 2.129 1.00 92.38 107 GLU A C 1
ATOM 877 O O . GLU A 1 107 ? 1.857 4.616 2.064 1.00 92.38 107 GLU A O 1
ATOM 882 N N . GLY A 1 108 ? 3.819 3.773 2.737 1.00 89.62 108 GLY A N 1
ATOM 883 C CA . GLY A 1 108 ? 4.328 5.011 3.313 1.00 89.62 108 GLY A CA 1
ATOM 884 C C . GLY A 1 108 ? 5.220 4.753 4.516 1.00 89.62 108 GLY A C 1
ATOM 885 O O . GLY A 1 108 ? 5.697 3.639 4.723 1.00 89.62 108 GLY A O 1
ATOM 886 N N . THR A 1 109 ? 5.428 5.794 5.315 1.00 89.62 109 THR A N 1
ATOM 887 C CA . THR A 1 109 ? 6.083 5.696 6.621 1.00 89.62 109 THR A CA 1
ATOM 888 C C . THR A 1 109 ? 5.045 5.989 7.696 1.00 89.62 109 THR A C 1
ATOM 890 O O . THR A 1 109 ? 4.318 6.979 7.612 1.00 89.62 109 THR A O 1
ATOM 893 N N . VAL A 1 110 ? 4.959 5.124 8.702 1.00 90.00 110 VAL A N 1
ATOM 894 C CA . VAL A 1 110 ? 4.018 5.239 9.818 1.00 90.00 110 VAL A CA 1
ATOM 895 C C . VAL A 1 110 ? 4.777 5.414 11.126 1.00 90.00 110 VAL A C 1
ATOM 897 O O . VAL A 1 110 ? 5.828 4.810 11.337 1.00 90.00 110 VAL A O 1
ATOM 900 N N . HIS A 1 111 ? 4.246 6.256 12.008 1.00 85.75 111 HIS A N 1
ATOM 901 C CA . HIS A 1 111 ? 4.805 6.475 13.334 1.00 85.75 111 HIS A CA 1
ATOM 902 C C . HIS A 1 111 ? 3.952 5.752 14.373 1.00 85.75 111 HIS A C 1
ATOM 904 O O . HIS A 1 111 ? 2.795 6.114 14.585 1.00 85.75 111 HIS A O 1
ATOM 910 N N . VAL A 1 112 ? 4.515 4.730 15.014 1.00 82.62 112 VAL A N 1
ATOM 911 C CA . VAL A 1 112 ? 3.828 3.925 16.031 1.00 82.62 112 VAL A CA 1
ATOM 912 C C . VAL A 1 112 ? 4.796 3.664 17.181 1.00 82.62 112 VAL A C 1
ATOM 914 O O . VAL A 1 112 ? 5.971 3.390 16.958 1.00 82.62 112 VAL A O 1
ATOM 917 N N . ASN A 1 113 ? 4.334 3.765 18.430 1.00 80.50 113 ASN A N 1
ATOM 918 C CA . ASN A 1 113 ? 5.150 3.485 19.621 1.00 80.50 113 ASN A CA 1
ATOM 919 C C . ASN A 1 113 ? 6.501 4.237 19.650 1.00 80.50 113 ASN A C 1
ATOM 921 O O . ASN A 1 113 ? 7.521 3.675 20.045 1.00 80.50 113 ASN A O 1
ATOM 925 N N . LYS A 1 114 ? 6.518 5.512 19.225 1.00 81.62 114 LYS A N 1
ATOM 926 C CA . LYS A 1 114 ? 7.722 6.367 19.128 1.00 81.62 114 LYS A CA 1
ATOM 927 C C . LYS A 1 114 ? 8.783 5.885 18.124 1.00 81.62 114 LYS A C 1
ATOM 929 O O . LYS A 1 114 ? 9.890 6.419 18.113 1.00 81.62 114 LYS A O 1
ATOM 934 N N . LYS A 1 115 ? 8.461 4.912 17.268 1.00 85.94 115 LYS A N 1
ATOM 935 C CA . LYS A 1 115 ? 9.322 4.416 16.188 1.00 85.94 115 LYS A CA 1
ATOM 936 C C . LYS A 1 115 ? 8.691 4.734 14.829 1.00 85.94 115 LYS A C 1
ATOM 938 O O . LYS A 1 115 ? 7.470 4.732 14.679 1.00 85.94 115 LYS A O 1
ATOM 943 N N . ASN A 1 116 ? 9.538 5.016 13.842 1.00 89.19 116 ASN A N 1
ATOM 944 C CA . ASN A 1 116 ? 9.127 5.151 12.447 1.00 89.19 116 ASN A CA 1
ATOM 945 C C . ASN A 1 116 ? 9.296 3.805 11.748 1.00 89.19 116 ASN A C 1
ATOM 947 O O . ASN A 1 116 ? 10.370 3.205 11.827 1.00 89.19 116 ASN A O 1
ATOM 951 N N . PHE A 1 117 ? 8.258 3.368 11.048 1.00 92.12 117 PHE A N 1
ATOM 952 C CA . PHE A 1 117 ? 8.270 2.154 10.248 1.00 92.12 117 PHE A CA 1
ATOM 953 C C . PHE A 1 117 ? 7.949 2.498 8.801 1.00 92.12 117 PHE A C 1
ATOM 955 O O . PHE A 1 117 ? 6.952 3.163 8.527 1.00 92.12 117 PHE A O 1
ATOM 962 N N . ASP A 1 118 ? 8.766 2.022 7.874 1.00 92.88 118 ASP A N 1
ATOM 963 C CA . ASP A 1 118 ? 8.393 1.962 6.472 1.00 92.88 118 ASP A CA 1
ATOM 964 C C . ASP A 1 118 ? 7.462 0.769 6.268 1.00 92.88 118 ASP A C 1
ATOM 966 O O . ASP A 1 118 ? 7.817 -0.378 6.543 1.00 92.88 118 ASP A O 1
ATOM 970 N N . LEU A 1 119 ? 6.252 1.060 5.806 1.00 94.75 119 LEU A N 1
ATOM 971 C CA . LEU A 1 119 ? 5.198 0.084 5.607 1.00 94.75 119 LEU A CA 1
ATOM 972 C C . LEU A 1 119 ? 5.130 -0.303 4.132 1.00 94.75 119 LEU A C 1
ATOM 974 O O . LEU A 1 119 ? 4.939 0.549 3.255 1.00 94.75 119 LEU A O 1
ATOM 978 N N . TYR A 1 120 ? 5.242 -1.599 3.866 1.00 95.62 120 TYR A N 1
ATOM 979 C CA . TYR A 1 120 ? 5.092 -2.167 2.533 1.00 95.62 120 TYR A CA 1
ATOM 980 C C . TYR A 1 120 ? 3.934 -3.147 2.502 1.00 95.62 120 TYR A C 1
ATOM 982 O O . TYR A 1 120 ? 3.782 -3.976 3.393 1.00 95.62 120 TYR A O 1
ATOM 990 N N . LYS A 1 121 ? 3.156 -3.092 1.427 1.00 95.06 121 LYS A N 1
ATOM 991 C CA . LYS A 1 121 ? 2.245 -4.157 1.041 1.00 95.06 121 LYS A CA 1
ATOM 992 C C . LYS A 1 121 ? 3.004 -5.143 0.155 1.00 95.06 121 LYS A C 1
ATOM 994 O O . LYS A 1 121 ? 3.540 -4.772 -0.890 1.00 95.06 121 LYS A O 1
ATOM 999 N N . LEU A 1 122 ? 3.074 -6.388 0.593 1.00 94.81 122 LEU A N 1
ATOM 1000 C CA . LEU A 1 122 ? 3.738 -7.507 -0.055 1.00 94.81 122 LEU A CA 1
ATOM 1001 C C . LEU A 1 122 ? 2.683 -8.452 -0.634 1.00 94.81 122 LEU A C 1
ATOM 1003 O O . LEU A 1 122 ? 1.785 -8.909 0.069 1.00 94.81 122 LEU A O 1
ATOM 1007 N N . TYR A 1 123 ? 2.831 -8.774 -1.911 1.00 91.62 123 TYR A N 1
ATOM 1008 C CA . TYR A 1 123 ? 1.988 -9.712 -2.636 1.00 91.62 123 TYR A CA 1
ATOM 1009 C C . TYR A 1 123 ? 2.750 -11.012 -2.863 1.00 91.62 123 TYR A C 1
ATOM 1011 O O . TYR A 1 123 ? 3.848 -11.001 -3.435 1.00 91.62 123 TYR A O 1
ATOM 1019 N N . THR A 1 124 ? 2.147 -12.128 -2.464 1.00 92.56 124 THR A N 1
ATOM 1020 C CA . THR A 1 124 ? 2.691 -13.471 -2.679 1.00 92.56 124 THR A CA 1
ATOM 1021 C C . THR A 1 124 ? 1.672 -14.379 -3.368 1.00 92.56 124 THR A C 1
ATOM 1023 O O . THR A 1 124 ? 0.548 -13.964 -3.651 1.00 92.56 124 THR A O 1
ATOM 1026 N N . THR A 1 125 ? 2.047 -15.634 -3.624 1.00 90.75 125 THR A N 1
ATOM 1027 C CA . THR A 1 125 ? 1.129 -16.672 -4.128 1.00 90.75 125 THR A CA 1
ATOM 1028 C C . THR A 1 125 ? 0.096 -17.160 -3.112 1.00 90.75 125 THR A C 1
ATOM 1030 O O . THR A 1 125 ? -0.811 -17.896 -3.488 1.00 90.75 125 THR A O 1
ATOM 1033 N N . LYS A 1 126 ? 0.223 -16.793 -1.830 1.00 91.44 126 LYS A N 1
ATOM 1034 C CA . LYS A 1 126 ? -0.680 -17.244 -0.756 1.00 91.44 126 LYS A CA 1
ATOM 1035 C C . LYS A 1 126 ? -1.445 -16.116 -0.069 1.00 91.44 126 LYS A C 1
ATOM 1037 O O . LYS A 1 126 ? -2.370 -16.396 0.692 1.00 91.44 126 LYS A O 1
ATOM 1042 N N . GLY A 1 127 ? -1.089 -14.857 -0.312 1.00 92.62 127 GLY A N 1
ATOM 1043 C CA . GLY A 1 127 ? -1.746 -13.759 0.377 1.00 92.62 127 GLY A CA 1
ATOM 1044 C C . GLY A 1 127 ? -1.214 -12.371 0.061 1.00 92.62 127 GLY A C 1
ATOM 1045 O O . GLY A 1 127 ? -0.265 -12.180 -0.703 1.00 92.62 127 GLY A O 1
ATOM 1046 N N . VAL A 1 128 ? -1.850 -11.403 0.715 1.00 93.50 128 VAL A N 1
ATOM 1047 C CA . VAL A 1 128 ? -1.360 -10.028 0.837 1.00 93.50 128 VAL A CA 1
ATOM 1048 C C . VAL A 1 128 ? -0.927 -9.820 2.274 1.00 93.50 128 VAL A C 1
ATOM 1050 O O . VAL A 1 128 ? -1.672 -10.149 3.199 1.00 93.50 128 VAL A O 1
ATOM 1053 N N . TYR A 1 129 ? 0.258 -9.254 2.450 1.00 95.38 129 TYR A N 1
ATOM 1054 C CA . TYR A 1 129 ? 0.872 -9.022 3.748 1.00 95.38 129 TYR A CA 1
ATOM 1055 C C . TYR A 1 129 ? 1.268 -7.558 3.877 1.00 95.38 129 TYR A C 1
ATOM 1057 O O . TYR A 1 129 ? 1.685 -6.936 2.903 1.00 95.38 129 TYR A O 1
ATOM 1065 N N . PHE A 1 130 ? 1.181 -7.017 5.080 1.00 95.75 130 PHE A N 1
ATOM 1066 C CA . PHE A 1 130 ? 1.820 -5.770 5.450 1.00 95.75 130 PHE A CA 1
ATOM 1067 C C . PHE A 1 130 ? 3.114 -6.078 6.191 1.00 95.75 130 PHE A C 1
ATOM 1069 O O . PHE A 1 130 ? 3.133 -6.875 7.126 1.00 95.75 130 PHE A O 1
ATOM 1076 N N . VAL A 1 131 ? 4.202 -5.461 5.744 1.00 96.31 131 VAL A N 1
ATOM 1077 C CA . VAL A 1 131 ? 5.543 -5.641 6.294 1.00 96.31 131 VAL A CA 1
ATOM 1078 C C . VAL A 1 131 ? 6.007 -4.314 6.870 1.00 96.31 131 VAL A C 1
ATOM 1080 O O . VAL A 1 131 ? 6.115 -3.320 6.146 1.00 96.31 131 VAL A O 1
ATOM 1083 N N . TYR A 1 132 ? 6.295 -4.314 8.167 1.00 95.12 132 TYR A N 1
ATOM 1084 C CA . TYR A 1 132 ? 6.846 -3.177 8.888 1.00 95.12 132 TYR A CA 1
ATOM 1085 C C . TYR A 1 132 ? 8.364 -3.285 8.921 1.00 95.12 132 TYR A C 1
ATOM 1087 O O . TYR A 1 132 ? 8.933 -4.208 9.513 1.00 95.12 132 TYR A O 1
ATOM 1095 N N . LEU A 1 133 ? 9.022 -2.315 8.297 1.00 94.12 133 LEU A N 1
ATOM 1096 C CA . LEU A 1 133 ? 10.469 -2.229 8.225 1.00 94.12 133 LEU A CA 1
ATOM 1097 C C . LEU A 1 133 ? 10.969 -1.029 9.026 1.00 94.12 133 LEU A C 1
ATOM 1099 O O . LEU A 1 133 ? 10.424 0.065 8.935 1.00 94.12 133 LEU A O 1
ATOM 1103 N N . THR A 1 134 ? 12.055 -1.197 9.767 1.00 92.25 134 THR A N 1
ATOM 1104 C CA . THR A 1 134 ? 12.846 -0.067 10.281 1.00 92.25 134 THR A CA 1
ATOM 1105 C C . THR A 1 134 ? 14.117 0.065 9.472 1.00 92.25 134 THR A C 1
ATOM 1107 O O . THR A 1 134 ? 14.681 -0.954 9.067 1.00 92.25 134 THR A O 1
ATOM 1110 N N . SER A 1 135 ? 14.615 1.291 9.325 1.00 87.94 135 SER A N 1
ATOM 1111 C CA . SER A 1 135 ? 15.935 1.523 8.755 1.00 87.94 135 SER A CA 1
ATOM 1112 C C . SER A 1 135 ? 16.817 2.382 9.654 1.00 87.94 135 SER A C 1
ATOM 1114 O O . SER A 1 135 ? 16.349 3.363 10.227 1.00 87.94 135 SER A O 1
ATOM 1116 N N . SER A 1 136 ? 18.089 1.998 9.781 1.00 80.25 136 SER A N 1
ATOM 1117 C CA . SER A 1 136 ? 19.115 2.731 10.537 1.00 80.25 136 SER A CA 1
ATOM 1118 C C . SER A 1 136 ? 19.682 3.916 9.747 1.00 80.25 136 SER A C 1
ATOM 1120 O O . SER A 1 136 ? 19.958 4.967 10.318 1.00 80.25 136 SER A O 1
ATOM 1122 N N . ASN A 1 137 ? 19.838 3.762 8.432 1.00 78.88 137 ASN A N 1
ATOM 1123 C CA . ASN A 1 137 ? 20.467 4.738 7.533 1.00 78.88 137 ASN A CA 1
ATOM 1124 C C . ASN A 1 137 ? 19.719 4.896 6.192 1.00 78.88 137 ASN A C 1
ATOM 1126 O O . ASN A 1 137 ? 20.244 5.473 5.244 1.00 78.88 137 ASN A O 1
ATOM 1130 N N . GLY A 1 138 ? 18.510 4.344 6.092 1.00 70.44 138 GLY A N 1
ATOM 1131 C CA . GLY A 1 138 ? 17.728 4.240 4.862 1.00 70.44 138 GLY A CA 1
ATOM 1132 C C . GLY A 1 138 ? 18.106 3.048 3.972 1.00 70.44 138 GLY A C 1
ATOM 1133 O O . GLY A 1 138 ? 17.318 2.659 3.121 1.00 70.44 138 GLY A O 1
ATOM 1134 N N . LEU A 1 139 ? 19.275 2.435 4.137 1.00 76.81 139 LEU A N 1
ATOM 1135 C CA . LEU A 1 139 ? 19.769 1.377 3.244 1.00 76.81 139 LEU A CA 1
ATOM 1136 C C . LEU A 1 139 ? 19.777 -0.000 3.906 1.00 76.81 139 LEU A C 1
ATOM 1138 O O . LEU A 1 139 ? 19.594 -1.017 3.239 1.00 76.81 139 LEU A O 1
ATOM 1142 N N . GLU A 1 140 ? 19.953 -0.030 5.219 1.00 87.50 140 GLU A N 1
ATOM 1143 C CA . GLU A 1 140 ? 19.864 -1.230 6.034 1.00 87.50 140 GLU A CA 1
ATOM 1144 C C . GLU A 1 140 ? 18.452 -1.341 6.589 1.00 87.50 140 GLU A C 1
ATOM 1146 O O . GLU A 1 140 ? 18.039 -0.559 7.449 1.00 87.50 140 GLU A O 1
ATOM 1151 N N . TYR A 1 141 ? 17.700 -2.303 6.065 1.00 91.62 141 TYR A N 1
ATOM 1152 C CA . TYR A 1 141 ? 16.333 -2.576 6.475 1.00 91.62 141 TYR A CA 1
ATOM 1153 C C . TYR A 1 141 ? 16.271 -3.799 7.385 1.00 91.62 141 TYR A C 1
ATOM 1155 O O . TYR A 1 141 ? 16.929 -4.809 7.145 1.00 91.62 141 TYR A O 1
ATOM 1163 N N . GLN A 1 142 ? 15.445 -3.716 8.425 1.00 92.94 142 GLN A N 1
ATOM 1164 C CA . GLN A 1 142 ? 15.114 -4.845 9.290 1.00 92.94 142 GLN A CA 1
ATOM 1165 C C . GLN A 1 142 ? 13.602 -5.006 9.374 1.00 92.94 142 GLN A C 1
ATOM 1167 O O . GLN A 1 142 ? 12.895 -4.033 9.643 1.00 92.94 142 GLN A O 1
ATOM 1172 N N . ILE A 1 143 ? 13.128 -6.238 9.185 1.00 94.12 143 ILE A N 1
ATOM 1173 C CA . ILE A 1 143 ? 11.728 -6.607 9.402 1.00 94.12 143 ILE A CA 1
ATOM 1174 C C . ILE A 1 143 ? 11.456 -6.636 10.899 1.00 94.12 143 ILE A C 1
ATOM 1176 O O . ILE A 1 143 ? 12.156 -7.303 11.660 1.00 94.12 143 ILE A O 1
ATOM 1180 N N . GLN A 1 144 ? 10.438 -5.886 11.302 1.00 94.31 144 GLN A N 1
ATOM 1181 C CA . GLN A 1 144 ? 9.970 -5.813 12.681 1.00 94.31 144 GLN A CA 1
ATOM 1182 C C . GLN A 1 144 ? 8.698 -6.629 12.867 1.00 94.31 144 GLN A C 1
ATOM 1184 O O . GLN A 1 144 ? 8.559 -7.319 13.874 1.00 94.31 144 GLN A O 1
ATOM 1189 N N . GLU A 1 145 ? 7.801 -6.578 11.883 1.00 94.75 145 GLU A N 1
ATOM 1190 C CA . GLU A 1 145 ? 6.516 -7.263 11.936 1.00 94.75 145 GLU A CA 1
ATOM 1191 C C . GLU A 1 145 ? 5.992 -7.571 10.533 1.00 94.75 145 GLU A C 1
ATOM 1193 O O . GLU A 1 145 ? 6.226 -6.809 9.589 1.00 94.75 145 GLU A O 1
ATOM 1198 N N . ILE A 1 146 ? 5.296 -8.699 10.404 1.00 95.38 146 ILE A N 1
ATOM 1199 C CA . ILE A 1 146 ? 4.565 -9.101 9.206 1.00 95.38 146 ILE A CA 1
ATOM 1200 C C . ILE A 1 146 ? 3.160 -9.519 9.623 1.00 95.38 146 ILE A C 1
ATOM 1202 O O . ILE A 1 146 ? 2.983 -10.477 10.379 1.00 95.38 146 ILE A O 1
ATOM 1206 N N . GLU A 1 147 ? 2.166 -8.850 9.056 1.00 93.94 147 GLU A N 1
ATOM 1207 C CA . GLU A 1 147 ? 0.756 -9.171 9.230 1.00 93.94 147 GLU A CA 1
ATOM 1208 C C . GLU A 1 147 ? 0.165 -9.596 7.886 1.00 93.94 147 GLU A C 1
ATOM 1210 O O . GLU A 1 147 ? 0.287 -8.895 6.885 1.00 93.94 147 GLU A O 1
ATOM 1215 N N . GLN A 1 148 ? -0.493 -10.748 7.835 1.00 93.50 148 GLN A N 1
ATOM 1216 C CA . GLN A 1 148 ? -1.313 -11.124 6.694 1.00 93.50 148 GLN A CA 1
ATOM 1217 C C . GLN A 1 148 ? -2.616 -10.330 6.734 1.00 93.50 148 GLN A C 1
ATOM 1219 O O . GLN A 1 148 ? -3.309 -10.360 7.742 1.00 93.50 148 GLN A O 1
ATOM 1224 N N . ALA A 1 149 ? -2.970 -9.663 5.639 1.00 91.12 149 ALA A N 1
ATOM 1225 C CA . ALA A 1 149 ? -4.242 -8.954 5.485 1.00 91.12 149 ALA A CA 1
ATOM 1226 C C . ALA A 1 149 ? -5.260 -9.722 4.631 1.00 91.12 149 ALA A C 1
ATOM 1228 O O . ALA A 1 149 ? -6.456 -9.449 4.705 1.00 91.12 149 ALA A O 1
ATOM 1229 N N . PHE A 1 150 ? -4.803 -10.666 3.802 1.00 91.19 150 PHE A N 1
ATOM 1230 C CA . PHE A 1 150 ? -5.662 -11.491 2.949 1.00 91.19 150 PHE A CA 1
ATOM 1231 C C . PHE A 1 150 ? -5.028 -12.872 2.686 1.00 91.19 150 PHE A C 1
ATOM 1233 O O . PHE A 1 150 ? -3.804 -12.933 2.520 1.00 91.19 150 PHE A O 1
ATOM 1240 N N . PRO A 1 151 ? -5.809 -13.971 2.594 1.00 88.19 151 PRO A N 1
ATOM 1241 C CA . PRO A 1 151 ? -7.275 -14.038 2.712 1.00 88.19 151 PRO A CA 1
ATOM 1242 C C . PRO A 1 151 ? -7.810 -13.842 4.131 1.00 88.19 151 PRO A C 1
ATOM 1244 O O . PRO A 1 151 ? -8.853 -13.222 4.299 1.00 88.19 151 PRO A O 1
ATOM 1247 N N . ASN A 1 152 ? -7.069 -14.296 5.141 1.00 87.31 152 ASN A N 1
ATOM 1248 C CA . ASN A 1 152 ? -7.462 -14.184 6.541 1.00 87.31 152 ASN A CA 1
ATOM 1249 C C . ASN A 1 152 ? -6.435 -13.354 7.296 1.00 87.31 152 ASN A C 1
ATOM 1251 O O . ASN A 1 152 ? -5.231 -13.567 7.133 1.00 87.31 152 ASN A O 1
ATOM 1255 N N . ARG A 1 153 ? -6.914 -12.425 8.126 1.00 88.69 153 ARG A N 1
ATOM 1256 C CA . ARG A 1 153 ? -6.028 -11.569 8.905 1.00 88.69 153 ARG A CA 1
ATOM 1257 C C . ARG A 1 153 ? -5.315 -12.385 9.979 1.00 88.69 153 ARG A C 1
ATOM 1259 O O . ARG A 1 153 ? -5.970 -13.068 10.765 1.00 88.69 153 ARG A O 1
ATOM 1266 N N . LYS A 1 154 ? -3.982 -12.340 10.000 1.00 90.69 154 LYS A N 1
ATOM 1267 C CA . LYS A 1 154 ? -3.168 -13.096 10.960 1.00 90.69 154 LYS A CA 1
ATOM 1268 C C . LYS A 1 154 ? -1.793 -12.460 11.144 1.00 90.69 154 LYS A C 1
ATOM 1270 O O . LYS A 1 154 ? -1.138 -12.111 10.169 1.00 90.69 154 LYS A O 1
ATOM 1275 N N . GLU A 1 155 ? -1.317 -12.400 12.382 1.00 91.62 155 GLU A N 1
ATOM 1276 C CA . GLU A 1 155 ? 0.086 -12.092 12.676 1.00 91.62 155 GLU A CA 1
ATOM 1277 C C . GLU A 1 155 ? 0.983 -13.258 12.214 1.00 91.62 155 GLU A C 1
ATOM 1279 O O . GLU A 1 155 ? 0.795 -14.407 12.627 1.00 91.62 155 GLU A O 1
ATOM 1284 N N . ILE A 1 156 ? 1.935 -12.977 11.323 1.00 93.88 156 ILE A N 1
ATOM 1285 C CA . ILE A 1 156 ? 2.846 -13.981 10.751 1.00 93.88 156 ILE A CA 1
ATOM 1286 C C . ILE A 1 156 ? 4.187 -13.968 11.470 1.00 93.88 156 ILE A C 1
ATOM 1288 O O . ILE A 1 156 ? 4.760 -15.022 11.737 1.00 93.88 156 ILE A O 1
ATOM 1292 N N . TYR A 1 157 ? 4.693 -12.778 11.774 1.00 94.19 157 TYR A N 1
ATOM 1293 C CA . TYR A 1 157 ? 5.990 -12.598 12.402 1.00 94.19 157 TYR A CA 1
ATOM 1294 C C . TYR A 1 157 ? 6.005 -11.309 13.213 1.00 94.19 157 TYR A C 1
ATOM 1296 O O . TYR A 1 157 ? 5.515 -10.289 12.737 1.00 94.19 157 TYR A O 1
ATOM 1304 N N . LYS A 1 158 ? 6.643 -11.336 14.385 1.00 92.81 158 LYS A N 1
ATOM 1305 C CA . LYS A 1 158 ? 6.969 -10.148 15.179 1.00 92.81 158 LYS A CA 1
ATOM 1306 C C . LYS A 1 158 ? 8.311 -10.324 15.879 1.00 92.81 158 LYS A C 1
ATOM 1308 O O . LYS A 1 158 ? 8.616 -11.407 16.378 1.00 92.81 158 LYS A O 1
ATOM 1313 N N . LYS A 1 159 ? 9.103 -9.255 15.924 1.00 87.44 159 LYS A N 1
ATOM 1314 C CA . LYS A 1 159 ? 10.390 -9.220 16.631 1.00 87.44 159 LYS A CA 1
ATOM 1315 C C . LYS A 1 159 ? 10.254 -8.705 18.068 1.00 87.44 159 LYS A C 1
ATOM 1317 O O . LYS A 1 159 ? 10.776 -9.326 18.986 1.00 87.44 159 LYS A O 1
ATOM 1322 N N . ASP A 1 160 ? 9.545 -7.587 18.238 1.00 82.12 160 ASP A N 1
ATOM 1323 C CA . ASP A 1 160 ? 9.329 -6.887 19.514 1.00 82.12 160 ASP A CA 1
ATOM 1324 C C . ASP A 1 160 ? 7.838 -6.973 19.942 1.00 82.12 160 ASP A C 1
ATOM 1326 O O . ASP A 1 160 ? 7.096 -7.864 19.520 1.00 82.12 160 ASP A O 1
ATOM 1330 N N . LYS A 1 161 ? 7.370 -6.032 20.783 1.00 78.88 161 LYS A N 1
ATOM 1331 C CA . LYS A 1 161 ? 5.939 -5.822 21.048 1.00 78.88 161 LYS A CA 1
ATOM 1332 C C . LYS A 1 161 ? 5.217 -5.508 19.728 1.00 78.88 161 LYS A C 1
ATOM 1334 O O . LYS A 1 161 ? 5.603 -4.559 19.046 1.00 78.88 161 LYS A O 1
ATOM 1339 N N . GLY A 1 162 ? 4.173 -6.281 19.427 1.00 79.56 162 GLY A N 1
ATOM 1340 C CA . GLY A 1 162 ? 3.386 -6.147 18.200 1.00 79.56 162 GLY A CA 1
ATOM 1341 C C . GLY A 1 162 ? 2.708 -4.784 18.047 1.00 79.56 162 GLY A C 1
ATOM 1342 O O . GLY A 1 162 ? 2.417 -4.086 19.029 1.00 79.56 162 GLY A O 1
ATOM 1343 N N . ILE A 1 163 ? 2.469 -4.410 16.799 1.00 86.50 163 ILE A N 1
ATOM 1344 C CA . ILE A 1 163 ? 1.759 -3.212 16.380 1.00 86.50 163 ILE A CA 1
ATOM 1345 C C . ILE A 1 163 ? 0.268 -3.532 16.403 1.00 86.50 163 ILE A C 1
ATOM 1347 O O . ILE A 1 163 ? -0.267 -4.228 15.555 1.00 86.50 163 ILE A O 1
ATOM 1351 N N . GLU A 1 164 ? -0.422 -3.005 17.410 1.00 88.75 164 GLU A N 1
ATOM 1352 C CA . GLU A 1 164 ? -1.825 -3.359 17.660 1.00 88.75 164 GLU A CA 1
ATOM 1353 C C . GLU A 1 164 ? -2.775 -2.810 16.565 1.00 88.75 164 GLU A C 1
ATOM 1355 O O . GLU A 1 164 ? -3.863 -3.349 16.346 1.00 88.75 164 GLU A O 1
ATOM 1360 N N . ILE A 1 165 ? -2.389 -1.725 15.878 1.00 91.31 165 ILE A N 1
ATOM 1361 C CA . ILE A 1 165 ? -3.241 -0.995 14.922 1.00 91.31 165 ILE A CA 1
ATOM 1362 C C . ILE A 1 165 ? -3.098 -1.539 13.510 1.00 91.31 165 ILE A C 1
ATOM 1364 O O . ILE A 1 165 ? -1.986 -1.644 12.995 1.00 91.31 165 ILE A O 1
ATOM 1368 N N . TYR A 1 166 ? -4.234 -1.774 12.849 1.00 92.19 166 TYR A N 1
ATOM 1369 C CA . TYR A 1 166 ? -4.220 -2.231 11.470 1.00 92.19 166 TYR A CA 1
ATOM 1370 C C . TYR A 1 166 ? -3.535 -1.207 10.547 1.00 92.19 166 TYR A C 1
ATOM 1372 O O . TYR A 1 166 ? -3.835 -0.004 10.626 1.00 92.19 166 TYR A O 1
ATOM 1380 N N . PRO A 1 167 ? -2.650 -1.671 9.646 1.00 91.81 167 PRO A N 1
ATOM 1381 C CA . PRO A 1 167 ? -1.907 -0.839 8.707 1.00 91.81 167 PRO A CA 1
ATOM 1382 C C . PRO A 1 167 ? -2.787 0.163 7.947 1.00 91.81 167 PRO A C 1
ATOM 1384 O O . PRO A 1 167 ? -2.454 1.340 7.816 1.00 91.81 167 PRO A O 1
ATOM 1387 N N . GLU A 1 168 ? -3.955 -0.278 7.491 1.00 93.56 168 GLU A N 1
ATOM 1388 C CA . GLU A 1 168 ? -4.908 0.536 6.741 1.00 93.56 168 GLU A CA 1
ATOM 1389 C C . GLU A 1 168 ? -5.436 1.718 7.563 1.00 93.56 168 GLU A C 1
ATOM 1391 O O . GLU A 1 168 ? -5.582 2.831 7.049 1.00 93.56 168 GLU A O 1
ATOM 1396 N N . ASN A 1 169 ? -5.684 1.490 8.854 1.00 94.75 169 ASN A N 1
ATOM 1397 C CA . ASN A 1 169 ? -6.237 2.489 9.761 1.00 94.75 169 ASN A CA 1
ATOM 1398 C C . ASN A 1 169 ? -5.202 3.572 10.072 1.00 94.75 169 ASN A C 1
ATOM 1400 O O . ASN A 1 169 ? -5.514 4.761 9.992 1.00 94.75 169 ASN A O 1
ATOM 1404 N N . ILE A 1 170 ? -3.955 3.183 10.366 1.00 93.75 170 ILE A N 1
ATOM 1405 C CA . ILE A 1 170 ? -2.885 4.156 10.627 1.00 93.75 170 ILE A CA 1
ATOM 1406 C C . ILE A 1 170 ? -2.553 4.977 9.372 1.00 93.75 170 ILE A C 1
ATOM 1408 O O . ILE A 1 170 ? -2.334 6.185 9.472 1.00 93.75 170 ILE A O 1
ATOM 1412 N N . LEU A 1 171 ? -2.591 4.367 8.181 1.00 92.81 171 LEU A N 1
ATOM 1413 C CA . LEU A 1 171 ? -2.424 5.081 6.912 1.00 92.81 171 LEU A CA 1
ATOM 1414 C C . LEU A 1 171 ? -3.533 6.119 6.699 1.00 92.81 171 LEU A C 1
ATOM 1416 O O . LEU A 1 171 ? -3.238 7.261 6.346 1.00 92.81 171 LEU A O 1
ATOM 1420 N N . GLN A 1 172 ? -4.794 5.757 6.954 1.00 94.56 172 GLN A N 1
ATOM 1421 C CA . GLN A 1 172 ? -5.923 6.680 6.818 1.00 94.56 172 GLN A CA 1
ATOM 1422 C C . GLN A 1 172 ? -5.861 7.826 7.840 1.00 94.56 172 GLN A C 1
ATOM 1424 O O . GLN A 1 172 ? -6.111 8.978 7.478 1.00 94.56 172 GLN A O 1
ATOM 1429 N N . ILE A 1 173 ? -5.475 7.542 9.089 1.00 94.44 173 ILE A N 1
ATOM 1430 C CA . ILE A 1 173 ? -5.265 8.567 10.123 1.00 94.44 173 ILE A CA 1
ATOM 1431 C C . ILE A 1 173 ? -4.172 9.547 9.692 1.00 94.44 173 ILE A C 1
ATOM 1433 O O . ILE A 1 173 ? -4.383 10.755 9.753 1.00 94.44 173 ILE A O 1
ATOM 1437 N N . ASN A 1 174 ? -3.036 9.047 9.200 1.00 91.69 174 ASN A N 1
ATOM 1438 C CA . ASN A 1 174 ? -1.930 9.895 8.755 1.00 91.69 174 ASN A CA 1
ATOM 1439 C C . ASN A 1 174 ? -2.299 10.730 7.522 1.00 91.69 174 ASN A C 1
ATOM 1441 O O . ASN A 1 174 ? -1.931 11.902 7.442 1.00 91.69 174 ASN A O 1
ATOM 1445 N N . LYS A 1 175 ? -3.051 10.150 6.579 1.00 91.75 175 LYS A N 1
ATOM 1446 C CA . LYS A 1 175 ? -3.527 10.839 5.374 1.00 91.75 175 LYS A CA 1
ATOM 1447 C C . LYS A 1 175 ? -4.470 11.997 5.701 1.00 91.75 175 LYS A C 1
ATOM 1449 O O . LYS A 1 175 ? -4.392 13.045 5.071 1.00 91.75 175 LYS A O 1
ATOM 1454 N N . GLU A 1 176 ? -5.344 11.822 6.688 1.00 94.00 176 GLU A N 1
ATOM 1455 C CA . GLU A 1 176 ? -6.300 12.835 7.148 1.00 94.00 176 GLU A CA 1
ATOM 1456 C C . GLU A 1 176 ? -5.951 13.313 8.572 1.00 94.00 176 GLU A C 1
ATOM 1458 O O . GLU A 1 176 ? -6.827 13.464 9.430 1.00 94.00 176 GLU A O 1
ATOM 1463 N N . LYS A 1 177 ? -4.659 13.579 8.831 1.00 91.94 177 LYS A N 1
ATOM 1464 C CA . LYS A 1 177 ? -4.147 13.977 10.158 1.00 91.94 177 LYS A CA 1
ATOM 1465 C C . LYS A 1 177 ? -4.857 15.209 10.722 1.00 91.94 177 LYS A C 1
ATOM 1467 O O . LYS A 1 177 ? -5.098 15.300 11.923 1.00 91.94 177 LYS A O 1
ATOM 1472 N N . GLU A 1 178 ? -5.253 16.148 9.867 1.00 94.00 178 GLU A N 1
ATOM 1473 C CA . GLU A 1 178 ? -6.025 17.324 10.281 1.00 94.00 178 GLU A CA 1
ATOM 1474 C C . GLU A 1 178 ? -7.406 16.968 10.836 1.00 94.00 178 GLU A C 1
ATOM 1476 O O . GLU A 1 178 ? -7.922 17.686 11.686 1.00 94.00 178 GLU A O 1
ATOM 1481 N N . LYS A 1 179 ? -8.007 15.863 10.403 1.00 94.25 179 LYS A N 1
ATOM 1482 C CA . LYS A 1 179 ? -9.340 15.441 10.831 1.00 94.25 179 LYS A CA 1
ATOM 1483 C C . LYS A 1 179 ? -9.281 14.537 12.054 1.00 94.25 179 LYS A C 1
ATOM 1485 O O . LYS A 1 179 ? -9.971 14.802 13.033 1.00 94.25 179 LYS A O 1
ATOM 1490 N N . TYR A 1 180 ? -8.434 13.510 12.016 1.00 94.50 180 TYR A N 1
ATOM 1491 C CA . TYR A 1 180 ? -8.366 12.500 13.075 1.00 94.50 180 TYR A CA 1
ATOM 1492 C C . TYR A 1 180 ? -7.328 12.821 14.152 1.00 94.50 180 TYR A C 1
ATOM 1494 O O . TYR A 1 180 ? -7.435 12.311 15.262 1.00 94.50 180 TYR A O 1
ATOM 1502 N N . GLY A 1 181 ? -6.345 13.678 13.878 1.00 93.31 181 GLY A N 1
ATOM 1503 C CA . GLY A 1 181 ? -5.224 13.910 14.783 1.00 93.31 181 GLY A CA 1
ATOM 1504 C C . GLY A 1 181 ? -4.205 12.771 14.741 1.00 93.31 181 GLY A C 1
ATOM 1505 O O . GLY A 1 181 ? -3.908 12.233 13.679 1.00 93.31 181 GLY A O 1
ATOM 1506 N N . GLU A 1 182 ? -3.646 12.422 15.897 1.00 92.44 182 GLU A N 1
ATOM 1507 C CA . GLU A 1 182 ? -2.632 11.372 16.042 1.00 92.44 182 GLU A CA 1
ATOM 1508 C C . GLU A 1 182 ? -3.208 10.155 16.763 1.00 92.44 182 GLU A C 1
ATOM 1510 O O . GLU A 1 182 ? -4.003 10.298 17.696 1.00 92.44 182 GLU A O 1
ATOM 1515 N N . TYR A 1 183 ? -2.791 8.964 16.333 1.00 92.88 183 TYR A N 1
ATOM 1516 C CA . TYR A 1 183 ? -3.108 7.702 16.995 1.00 92.88 183 TYR A CA 1
ATOM 1517 C C . TYR A 1 183 ? -2.587 7.689 18.441 1.00 92.88 183 TYR A C 1
ATOM 1519 O O . TYR A 1 183 ? -1.443 8.073 18.689 1.00 92.88 183 TYR A O 1
ATOM 1527 N N . LYS A 1 184 ? -3.413 7.215 19.383 1.00 92.75 184 LYS A N 1
ATOM 1528 C CA . LYS A 1 184 ? -3.007 6.983 20.777 1.00 92.75 184 LYS A CA 1
ATOM 1529 C C . LYS A 1 184 ? -3.054 5.507 21.148 1.00 92.75 184 LYS A C 1
ATOM 1531 O O . LYS A 1 184 ? -2.045 4.962 21.587 1.00 92.75 184 LYS A O 1
ATOM 1536 N N . SER A 1 185 ? -4.221 4.886 21.008 1.00 93.44 185 SER A N 1
ATOM 1537 C CA . SER A 1 185 ? -4.460 3.513 21.455 1.00 93.44 185 SER A CA 1
ATOM 1538 C C . SER A 1 185 ? -5.674 2.901 20.768 1.00 93.44 185 SER A C 1
ATOM 1540 O O . SER A 1 185 ? -6.492 3.605 20.170 1.00 93.44 185 SER A O 1
ATOM 1542 N N . ILE A 1 186 ? -5.804 1.585 20.890 1.00 94.62 186 ILE A N 1
ATOM 1543 C CA . ILE A 1 186 ? -6.975 0.834 20.443 1.00 94.62 186 ILE A CA 1
ATOM 1544 C C . ILE A 1 186 ? -7.831 0.528 21.654 1.00 94.62 186 ILE A C 1
ATOM 1546 O O . ILE A 1 186 ? -7.333 0.077 22.681 1.00 94.62 186 ILE A O 1
ATOM 1550 N N . GLU A 1 187 ? -9.118 0.809 21.527 1.00 94.50 187 GLU A N 1
ATOM 1551 C CA . GLU A 1 187 ? -10.108 0.494 22.548 1.00 94.50 187 GLU A CA 1
ATOM 1552 C C . GLU A 1 187 ? -10.671 -0.910 22.334 1.00 94.50 187 GLU A C 1
ATOM 1554 O O . GLU A 1 187 ? -10.804 -1.684 23.277 1.00 94.50 187 GLU A O 1
ATOM 1559 N N . SER A 1 188 ? -10.967 -1.264 21.081 1.00 93.19 188 SER A N 1
ATOM 1560 C CA . SER A 1 188 ? -11.418 -2.607 20.725 1.00 93.19 188 SER A CA 1
ATOM 1561 C C . SER A 1 188 ? -11.100 -2.954 19.274 1.00 93.19 188 SER A C 1
ATOM 1563 O O . SER A 1 188 ? -10.910 -2.082 18.424 1.00 93.19 188 SER A O 1
ATOM 1565 N N . SER A 1 189 ? -11.046 -4.254 19.002 1.00 90.88 189 SER A N 1
ATOM 1566 C CA . SER A 1 189 ? -10.845 -4.838 17.679 1.00 90.88 189 SER A CA 1
ATOM 1567 C C . SER A 1 189 ? -11.742 -6.064 17.571 1.00 90.88 189 SER A C 1
ATOM 1569 O O . SER A 1 189 ? -11.848 -6.821 18.537 1.00 90.88 189 SER A O 1
ATOM 1571 N N . ASN A 1 190 ? -12.379 -6.277 16.423 1.00 85.75 190 ASN A N 1
ATOM 1572 C CA . ASN A 1 190 ? -13.187 -7.472 16.177 1.00 85.75 190 ASN A CA 1
ATOM 1573 C C . ASN A 1 190 ? -12.638 -8.301 15.005 1.00 85.75 190 ASN A C 1
ATOM 1575 O O . ASN A 1 190 ? -11.717 -7.887 14.299 1.00 85.75 190 ASN A O 1
ATOM 1579 N N . SER A 1 191 ? -13.206 -9.493 14.814 1.00 75.31 191 SER A N 1
ATOM 1580 C CA . SER A 1 191 ? -12.864 -10.399 13.710 1.00 75.31 191 SER A CA 1
ATOM 1581 C C . SER A 1 191 ? -13.267 -9.863 12.336 1.00 75.31 191 SER A C 1
ATOM 1583 O O . SER A 1 191 ? -12.705 -10.277 11.326 1.00 75.31 191 SER A O 1
ATOM 1585 N N . ASP A 1 192 ? -14.202 -8.915 12.287 1.00 78.31 192 ASP A N 1
ATOM 1586 C CA . ASP A 1 192 ? -14.776 -8.388 11.052 1.00 78.31 192 ASP A CA 1
ATOM 1587 C C . ASP A 1 192 ? -13.956 -7.225 10.480 1.00 78.31 192 ASP A C 1
ATOM 1589 O O . ASP A 1 192 ? -14.480 -6.412 9.722 1.00 78.31 192 ASP A O 1
ATOM 1593 N N . ASN A 1 193 ? -12.656 -7.158 10.785 1.00 86.19 193 ASN A N 1
ATOM 1594 C CA . ASN A 1 193 ? -11.742 -6.092 10.365 1.00 86.19 193 ASN A CA 1
ATOM 1595 C C . ASN A 1 193 ? -12.213 -4.685 10.778 1.00 86.19 193 ASN A C 1
ATOM 1597 O O . ASN A 1 193 ? -12.065 -3.722 10.017 1.00 86.19 193 ASN A O 1
ATOM 1601 N N . GLU A 1 194 ? -12.772 -4.559 11.979 1.00 93.69 194 GLU A N 1
ATOM 1602 C CA . GLU A 1 194 ? 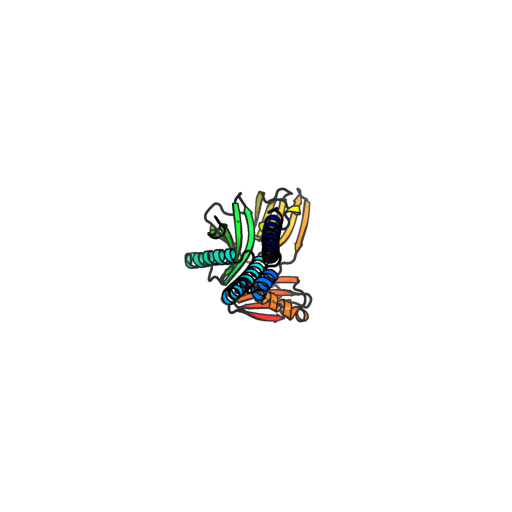-13.126 -3.273 12.567 1.00 93.69 194 GLU A CA 1
ATOM 1603 C C . GLU A 1 194 ? -12.268 -2.989 13.798 1.00 93.69 194 GLU A C 1
ATOM 1605 O O . GLU A 1 194 ? -11.984 -3.881 14.602 1.00 93.69 194 GLU A O 1
ATOM 1610 N N . GLN A 1 195 ? -11.872 -1.725 13.954 1.00 95.94 195 GLN A N 1
ATOM 1611 C CA . GLN A 1 195 ? -11.154 -1.253 15.137 1.00 95.94 195 GLN A CA 1
ATOM 1612 C C . GLN A 1 195 ? -11.746 0.053 15.642 1.00 95.94 195 GLN A C 1
ATOM 1614 O O . GLN A 1 195 ? -11.965 0.987 14.869 1.00 95.94 195 GLN A O 1
ATOM 1619 N N . VAL A 1 196 ? -11.954 0.133 16.954 1.00 96.69 196 VAL A N 1
ATOM 1620 C CA . VAL A 1 196 ? -12.253 1.382 17.652 1.00 96.69 196 VAL A CA 1
ATOM 1621 C C . VAL A 1 196 ? -10.942 1.968 18.151 1.00 96.69 196 VAL A C 1
ATOM 1623 O O . VAL A 1 196 ? -10.234 1.361 18.955 1.00 96.69 196 VAL A O 1
ATOM 1626 N N . ILE A 1 197 ? -10.606 3.144 17.636 1.00 96.94 197 ILE A N 1
ATOM 1627 C CA . ILE A 1 197 ? -9.311 3.790 17.810 1.00 96.94 197 ILE A CA 1
ATOM 1628 C C . ILE A 1 197 ? -9.509 5.120 18.524 1.00 96.94 197 ILE A C 1
ATOM 1630 O O . ILE A 1 197 ? -10.298 5.965 18.093 1.00 96.94 197 ILE A O 1
ATOM 1634 N N . ILE A 1 198 ? -8.732 5.323 19.583 1.00 96.31 198 ILE A N 1
ATOM 1635 C CA . ILE A 1 198 ? -8.643 6.589 20.301 1.00 96.31 198 ILE A CA 1
ATOM 1636 C C . ILE A 1 198 ? -7.516 7.405 19.673 1.00 96.31 198 ILE A C 1
ATOM 1638 O O . ILE A 1 198 ? -6.367 6.961 19.573 1.00 96.31 198 ILE A O 1
ATOM 1642 N N . THR A 1 199 ? -7.839 8.628 19.271 1.00 95.69 199 THR A N 1
ATOM 1643 C CA . THR A 1 199 ? -6.888 9.588 18.714 1.00 95.69 199 THR A CA 1
ATOM 1644 C C . THR A 1 199 ? -6.798 10.844 19.583 1.00 95.69 199 THR A C 1
ATOM 1646 O O . THR A 1 199 ? -7.435 10.973 20.632 1.00 95.69 199 THR A O 1
ATOM 1649 N N . THR A 1 200 ? -5.984 11.818 19.176 1.00 95.38 200 THR A N 1
ATOM 1650 C CA . THR A 1 200 ? -5.963 13.138 19.824 1.00 95.38 200 THR A CA 1
ATOM 1651 C C . THR A 1 200 ? -7.233 13.959 19.596 1.00 95.38 200 THR A C 1
ATOM 1653 O O . THR A 1 200 ? -7.480 14.863 20.391 1.00 95.38 200 THR A O 1
ATOM 1656 N N . LYS A 1 201 ? -8.042 13.658 18.568 1.00 96.00 201 LYS A N 1
ATOM 1657 C CA . LYS A 1 201 ? -9.267 14.412 18.234 1.00 96.00 201 LYS A CA 1
ATOM 1658 C C . LYS A 1 201 ? -10.576 13.701 18.577 1.00 96.00 201 LYS A C 1
ATOM 1660 O O . LYS A 1 201 ? -11.630 14.295 18.383 1.00 96.00 201 LYS A O 1
ATOM 1665 N N . GLY A 1 202 ? -10.536 12.466 19.066 1.00 96.12 202 GLY A N 1
ATOM 1666 C CA . GLY A 1 202 ? -11.732 11.736 19.482 1.00 96.12 202 GLY A CA 1
ATOM 1667 C C . GLY A 1 202 ? -11.570 10.225 19.379 1.00 96.12 202 GLY A C 1
ATOM 1668 O O . GLY A 1 202 ? -10.462 9.722 19.192 1.00 96.12 202 GLY A O 1
ATOM 1669 N N . THR A 1 203 ? -12.690 9.518 19.479 1.00 97.56 203 THR A N 1
ATOM 1670 C CA . THR A 1 203 ? -12.763 8.066 19.305 1.00 97.56 203 THR A CA 1
ATOM 1671 C C . THR A 1 203 ? -13.479 7.754 17.999 1.00 97.56 203 THR A C 1
ATOM 1673 O O . THR A 1 203 ? -14.530 8.323 17.701 1.00 97.56 203 THR A O 1
ATOM 1676 N N . TYR A 1 204 ? -12.902 6.856 17.205 1.00 97.69 204 TYR A N 1
ATOM 1677 C CA . TYR A 1 204 ? -13.378 6.551 15.861 1.00 97.69 204 TYR A CA 1
ATOM 1678 C C . TYR A 1 204 ? -13.416 5.043 15.625 1.00 97.69 204 TYR A C 1
ATOM 1680 O O . TYR A 1 204 ? -12.437 4.350 15.888 1.00 97.69 204 TYR A O 1
ATOM 1688 N N . GLN A 1 205 ? -14.518 4.537 15.078 1.00 97.12 205 GLN A N 1
ATOM 1689 C CA . GLN A 1 205 ? -14.633 3.161 14.599 1.00 97.12 205 GLN A CA 1
ATOM 1690 C C . GLN A 1 205 ? -14.308 3.109 13.107 1.00 97.12 205 GLN A C 1
ATOM 1692 O O . GLN A 1 205 ? -15.004 3.715 12.287 1.00 97.12 205 GLN A O 1
ATOM 1697 N N . PHE A 1 206 ? -13.246 2.388 12.768 1.00 97.50 206 PHE A N 1
ATOM 1698 C CA . PHE A 1 206 ? -12.787 2.151 11.406 1.00 97.50 206 PHE A CA 1
ATOM 1699 C C . PHE A 1 206 ? -13.283 0.798 10.914 1.00 97.50 206 PHE A C 1
ATOM 1701 O O . PHE A 1 206 ? -13.184 -0.195 11.632 1.00 97.50 206 PHE A O 1
ATOM 1708 N N . PHE A 1 207 ? -13.771 0.767 9.677 1.00 95.56 207 PHE A N 1
ATOM 1709 C CA . PHE A 1 207 ? -14.219 -0.440 8.993 1.00 95.56 207 PHE A CA 1
ATOM 1710 C C . PHE A 1 207 ? -13.327 -0.680 7.778 1.00 95.56 207 PHE A C 1
ATOM 1712 O O . PHE A 1 207 ? -13.262 0.171 6.880 1.00 95.56 207 PHE A O 1
ATOM 1719 N N . THR A 1 208 ? -12.686 -1.847 7.731 1.00 93.69 208 THR A N 1
ATOM 1720 C CA . THR A 1 208 ? -11.729 -2.203 6.681 1.00 93.69 208 THR A CA 1
ATOM 1721 C C . THR A 1 208 ? -12.242 -3.370 5.835 1.00 93.69 208 THR A C 1
ATOM 1723 O O . THR A 1 208 ? -12.713 -4.394 6.337 1.00 93.69 208 THR A O 1
ATOM 1726 N N . ARG A 1 209 ? -12.165 -3.218 4.511 1.00 91.44 209 ARG A N 1
ATOM 1727 C CA . ARG A 1 209 ? -12.528 -4.232 3.507 1.00 91.44 209 ARG A CA 1
ATOM 1728 C C . ARG A 1 209 ? -11.509 -4.186 2.371 1.00 91.44 209 ARG A C 1
ATOM 1730 O O . ARG A 1 209 ? -11.066 -3.107 1.997 1.00 91.44 209 ARG A O 1
ATOM 1737 N N . PHE A 1 210 ? -11.111 -5.347 1.846 1.00 90.44 210 PHE A N 1
ATOM 1738 C CA . PHE A 1 210 ? -10.118 -5.459 0.762 1.00 90.44 210 PHE A CA 1
ATOM 1739 C C . PHE A 1 210 ? -8.836 -4.635 0.997 1.00 90.44 210 PHE A C 1
ATOM 1741 O O . PHE A 1 210 ? -8.384 -3.886 0.130 1.00 90.44 210 PHE A O 1
ATOM 1748 N N . GLN A 1 211 ? -8.284 -4.743 2.210 1.00 90.62 211 GLN A N 1
ATOM 1749 C CA . GLN A 1 211 ? -7.106 -3.996 2.668 1.00 90.62 211 GLN A CA 1
ATOM 1750 C C . GLN A 1 211 ? -7.224 -2.461 2.521 1.00 90.62 211 GLN A C 1
ATOM 1752 O O . GLN A 1 211 ? -6.226 -1.774 2.288 1.00 90.62 211 GLN A O 1
ATOM 1757 N N . GLN A 1 212 ? -8.440 -1.910 2.638 1.00 93.06 212 GLN A N 1
ATOM 1758 C CA . GLN A 1 212 ? -8.733 -0.474 2.584 1.00 93.06 212 GLN A CA 1
ATOM 1759 C C . GLN A 1 212 ? -9.776 -0.071 3.629 1.00 93.06 212 GLN A C 1
ATOM 1761 O O . GLN A 1 212 ? -10.738 -0.798 3.876 1.00 93.06 212 GLN A O 1
ATOM 1766 N N . VAL A 1 213 ? -9.627 1.128 4.197 1.00 95.31 213 VAL A N 1
ATOM 1767 C CA . VAL A 1 213 ? -10.672 1.735 5.032 1.00 95.31 213 VAL A CA 1
ATOM 1768 C C . VAL A 1 213 ? -11.830 2.161 4.133 1.00 95.31 213 VAL A C 1
ATOM 1770 O O . VAL A 1 213 ? -11.653 2.997 3.248 1.00 95.31 213 VAL A O 1
ATOM 1773 N N . VAL A 1 214 ? -13.018 1.607 4.371 1.00 96.19 214 VAL A N 1
ATOM 1774 C CA . VAL A 1 214 ? -14.236 1.917 3.600 1.00 96.19 214 VAL A CA 1
ATOM 1775 C C . VAL A 1 214 ? -15.192 2.831 4.357 1.00 96.19 214 VAL A C 1
ATOM 1777 O O . VAL A 1 214 ? -15.968 3.563 3.747 1.00 96.19 214 VAL A O 1
ATOM 1780 N N . LYS A 1 215 ? -15.128 2.847 5.691 1.00 96.56 215 LYS A N 1
ATOM 1781 C CA . LYS A 1 215 ? -15.998 3.682 6.523 1.00 96.56 215 LYS A CA 1
ATOM 1782 C C . LYS A 1 215 ? -15.306 4.062 7.827 1.00 96.56 215 LYS A C 1
ATOM 1784 O O . LYS A 1 215 ? -14.593 3.248 8.408 1.00 96.56 215 LYS A O 1
ATOM 1789 N N . VAL A 1 216 ? -15.548 5.289 8.289 1.00 97.19 216 VAL A N 1
ATOM 1790 C CA . VAL A 1 216 ? -15.149 5.751 9.627 1.00 97.19 216 VAL A CA 1
ATOM 1791 C C . VAL A 1 216 ? -16.331 6.431 10.306 1.00 97.19 216 VAL A C 1
ATOM 1793 O O . VAL A 1 216 ? -16.987 7.300 9.717 1.00 97.19 216 VAL A O 1
ATOM 1796 N N . VAL A 1 217 ? -16.586 6.037 11.550 1.00 97.12 217 VAL A N 1
ATOM 1797 C CA . VAL A 1 217 ? -17.650 6.568 12.406 1.00 97.12 217 VAL A CA 1
ATOM 1798 C C . VAL A 1 217 ? -17.017 7.237 13.617 1.00 97.12 217 VAL A C 1
ATOM 1800 O O . VAL A 1 217 ? -16.253 6.604 14.333 1.00 97.12 217 VAL A O 1
ATOM 1803 N N . GLU A 1 218 ? -17.322 8.508 13.849 1.00 97.12 218 GLU A N 1
ATOM 1804 C CA . GLU A 1 218 ? -16.969 9.204 15.087 1.00 97.12 218 GLU A CA 1
ATOM 1805 C C . GLU A 1 218 ? -17.934 8.783 16.203 1.00 97.12 218 GLU A C 1
ATOM 1807 O O . GLU A 1 218 ? -19.150 8.766 15.991 1.00 97.12 218 GLU A O 1
ATOM 1812 N N . ILE A 1 219 ? -17.385 8.450 17.373 1.00 95.69 219 ILE A N 1
ATOM 1813 C CA . ILE A 1 219 ? -18.128 8.052 18.572 1.00 95.69 219 ILE A CA 1
ATOM 1814 C C . ILE A 1 219 ? -18.004 9.171 19.611 1.00 95.69 219 ILE A C 1
ATOM 1816 O O . ILE A 1 219 ? -16.902 9.494 20.059 1.00 95.69 219 ILE A O 1
ATOM 1820 N N . LYS A 1 220 ? -19.139 9.756 20.005 1.00 92.19 220 LYS A N 1
ATOM 1821 C CA . LYS A 1 220 ? -19.243 10.778 21.060 1.00 92.19 220 LYS A CA 1
ATOM 1822 C C . LYS A 1 220 ? -20.328 10.378 22.056 1.00 92.19 220 LYS A C 1
ATOM 1824 O O . LYS A 1 220 ? -21.498 10.700 21.872 1.00 92.19 220 LYS A O 1
ATOM 1829 N N . GLY A 1 221 ? -19.941 9.658 23.110 1.00 87.44 221 GLY A N 1
ATOM 1830 C CA . GLY A 1 221 ? -20.912 9.046 24.020 1.00 87.44 221 GLY A CA 1
ATOM 1831 C C . GLY A 1 221 ? -21.780 8.039 23.262 1.00 87.44 221 GLY A C 1
ATOM 1832 O O . GLY A 1 221 ? -21.251 7.104 22.666 1.00 87.44 221 GLY A O 1
ATOM 1833 N N . GLU A 1 222 ? -23.094 8.256 23.246 1.00 86.50 222 GLU A N 1
ATOM 1834 C CA . GLU A 1 222 ? -24.046 7.416 22.503 1.00 86.50 222 GLU A CA 1
ATOM 1835 C C . GLU A 1 222 ? -24.213 7.836 21.031 1.00 86.50 222 GLU A C 1
ATOM 1837 O O . GLU A 1 222 ? -24.721 7.063 20.215 1.00 86.50 222 GLU A O 1
ATOM 1842 N N . GLU A 1 223 ? -23.756 9.034 20.651 1.00 89.94 223 GLU A N 1
ATOM 1843 C CA . GLU A 1 223 ? -23.880 9.520 19.280 1.00 89.94 223 GLU A CA 1
ATOM 1844 C C . GLU A 1 223 ? -22.830 8.886 18.362 1.00 89.94 223 GLU A C 1
ATOM 1846 O O . GLU A 1 223 ? -21.623 8.915 18.628 1.00 89.94 223 GLU A O 1
ATOM 1851 N N . LYS A 1 224 ? -23.300 8.354 17.228 1.00 93.75 224 LYS A N 1
ATOM 1852 C CA . LYS A 1 224 ? -22.468 7.793 16.160 1.00 93.75 224 LYS A CA 1
ATOM 1853 C C . LYS A 1 224 ? -22.675 8.579 14.875 1.00 93.75 224 LYS A C 1
ATOM 1855 O O . LYS A 1 224 ? -23.758 8.549 14.291 1.00 93.75 224 LYS A O 1
ATOM 1860 N N . LYS A 1 225 ? -21.626 9.249 14.398 1.00 94.62 225 LYS A N 1
ATOM 1861 C CA . LYS A 1 225 ? -21.670 10.046 13.165 1.00 94.62 225 LYS A CA 1
ATOM 1862 C C . LYS A 1 225 ? -20.737 9.474 12.107 1.00 94.62 225 LYS A C 1
ATOM 1864 O O . LYS A 1 225 ? -19.535 9.360 12.326 1.00 94.62 225 LYS A O 1
ATOM 1869 N N . ASN A 1 226 ? -21.267 9.179 10.921 1.00 94.69 226 ASN A N 1
ATOM 1870 C CA . ASN A 1 226 ? -20.433 8.831 9.770 1.00 94.69 226 ASN A CA 1
ATOM 1871 C C . ASN A 1 226 ? -19.604 10.055 9.361 1.00 94.69 226 ASN A C 1
ATOM 1873 O O . ASN A 1 226 ? -20.161 11.095 9.007 1.00 94.69 226 ASN A O 1
ATOM 1877 N N . VAL A 1 227 ? -18.278 9.930 9.399 1.00 95.31 227 VAL A N 1
ATOM 1878 C CA . VAL A 1 227 ? -17.359 11.007 9.000 1.00 95.31 227 VAL A CA 1
ATOM 1879 C C . VAL A 1 227 ? -16.627 10.693 7.704 1.00 95.31 227 VAL A C 1
ATOM 1881 O O . VAL A 1 227 ? -16.119 11.606 7.059 1.00 95.31 227 VAL A O 1
ATOM 1884 N N . PHE A 1 228 ? -16.564 9.426 7.303 1.00 95.44 228 PHE A N 1
ATOM 1885 C CA . PHE A 1 228 ? -15.944 8.995 6.055 1.00 95.44 228 PHE A CA 1
ATOM 1886 C C . PHE A 1 228 ? -16.663 7.765 5.511 1.00 95.44 228 PHE A C 1
ATOM 1888 O O . PHE A 1 228 ? -17.016 6.858 6.268 1.00 95.44 228 PHE A O 1
ATOM 1895 N N . THR A 1 229 ? -16.880 7.726 4.201 1.00 95.50 229 THR A N 1
ATOM 1896 C CA . THR A 1 229 ? -17.403 6.554 3.497 1.00 95.50 229 THR A CA 1
ATOM 1897 C C . THR A 1 229 ? -16.873 6.561 2.069 1.00 95.50 229 THR A C 1
ATOM 1899 O O . THR A 1 229 ? -16.929 7.585 1.391 1.00 95.50 229 THR A O 1
ATOM 1902 N N . THR A 1 230 ? -16.350 5.426 1.625 1.00 94.69 230 THR A N 1
ATOM 1903 C CA . THR A 1 230 ? -15.908 5.185 0.252 1.00 94.69 230 THR A CA 1
ATOM 1904 C C . THR A 1 230 ? -16.138 3.726 -0.103 1.00 94.69 230 THR A C 1
ATOM 1906 O O . THR A 1 230 ? -16.107 2.853 0.762 1.00 94.69 230 THR A O 1
ATOM 1909 N N . ASN A 1 231 ? -16.279 3.452 -1.394 1.00 93.56 231 ASN A N 1
ATOM 1910 C CA . ASN A 1 231 ? -16.222 2.087 -1.895 1.00 93.56 231 ASN A CA 1
ATOM 1911 C C . ASN A 1 231 ? -14.754 1.653 -1.988 1.00 93.56 231 ASN A C 1
ATOM 1913 O O . ASN A 1 231 ? -13.883 2.470 -2.318 1.00 93.56 231 ASN A O 1
ATOM 1917 N N . ALA A 1 232 ? -14.481 0.379 -1.699 1.00 92.56 232 ALA A N 1
ATOM 1918 C CA . ALA A 1 232 ? -13.160 -0.200 -1.917 1.00 92.56 232 ALA A CA 1
ATOM 1919 C C . ALA A 1 232 ? -12.851 -0.204 -3.417 1.00 92.56 232 ALA A C 1
ATOM 1921 O O . ALA A 1 232 ? -13.737 -0.464 -4.228 1.00 92.56 232 ALA A O 1
ATOM 1922 N N . LYS A 1 233 ? -11.606 0.077 -3.805 1.00 93.75 233 LYS A N 1
ATOM 1923 C CA . LYS A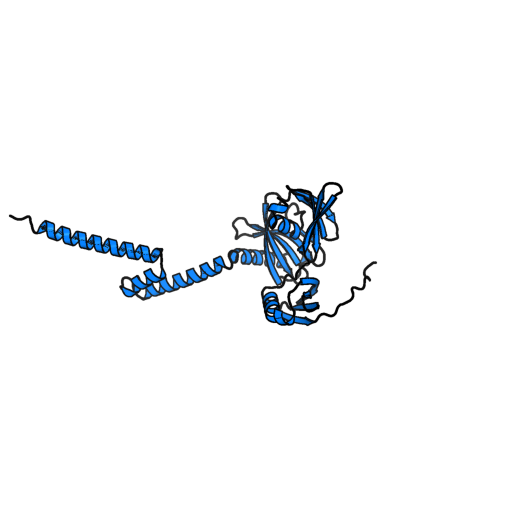 1 233 ? -11.184 0.046 -5.214 1.00 93.75 233 LYS A CA 1
ATOM 1924 C C . LYS A 1 233 ? -10.125 -1.033 -5.436 1.00 93.75 233 LYS A C 1
ATOM 1926 O O . LYS A 1 233 ? -9.353 -1.303 -4.523 1.00 93.75 233 LYS A O 1
ATOM 1931 N N . PRO A 1 234 ? -10.038 -1.645 -6.624 1.00 91.88 234 PRO A N 1
ATOM 1932 C CA . PRO A 1 234 ? -8.968 -2.598 -6.911 1.00 91.88 234 PRO A CA 1
ATOM 1933 C C . PRO A 1 234 ? -7.580 -1.939 -6.829 1.00 91.88 234 PRO A C 1
ATOM 1935 O O . PRO A 1 234 ? -7.350 -0.893 -7.441 1.00 91.88 234 PRO A O 1
ATOM 1938 N N . ASP A 1 235 ? -6.638 -2.569 -6.118 1.00 90.12 235 ASP A N 1
ATOM 1939 C CA . ASP A 1 235 ? -5.220 -2.168 -6.081 1.00 90.12 235 ASP A CA 1
ATOM 1940 C C . ASP A 1 235 ? -4.447 -2.852 -7.221 1.00 90.12 235 ASP A C 1
ATOM 1942 O O . ASP A 1 235 ? -3.657 -3.771 -7.018 1.00 90.12 235 ASP A O 1
ATOM 1946 N N . PHE A 1 236 ? -4.735 -2.437 -8.457 1.00 90.69 236 PHE A N 1
ATOM 1947 C CA . PHE A 1 236 ? -4.102 -2.993 -9.653 1.00 90.69 236 PHE A CA 1
ATOM 1948 C C . PHE A 1 236 ? -2.589 -2.757 -9.677 1.00 90.69 236 PHE A C 1
ATOM 1950 O O . PHE A 1 236 ? -2.102 -1.683 -9.306 1.00 90.69 236 PHE A O 1
ATOM 1957 N N . SER A 1 237 ? -1.830 -3.687 -10.269 1.00 88.50 237 SER A N 1
ATOM 1958 C CA . SER A 1 237 ? -0.442 -3.379 -10.615 1.00 88.50 237 SER A CA 1
ATOM 1959 C C . SER A 1 237 ? -0.354 -2.235 -11.627 1.00 88.50 237 SER A C 1
ATOM 1961 O O . SER A 1 237 ? -1.293 -1.937 -12.371 1.00 88.50 237 SER A O 1
ATOM 1963 N N . LYS A 1 238 ? 0.828 -1.612 -11.733 1.00 88.31 238 LYS A N 1
ATOM 1964 C CA . LYS A 1 238 ? 1.082 -0.542 -12.718 1.00 88.31 238 LYS A CA 1
ATOM 1965 C C . LYS A 1 238 ? 0.723 -0.968 -14.151 1.00 88.31 238 LYS A C 1
ATOM 1967 O O . LYS A 1 238 ? 0.316 -0.127 -14.952 1.00 88.31 238 LYS A O 1
ATOM 1972 N N . ARG A 1 239 ? 0.895 -2.250 -14.494 1.00 89.12 239 ARG A N 1
ATOM 1973 C CA . ARG A 1 239 ? 0.570 -2.789 -15.823 1.00 89.12 239 ARG A CA 1
ATOM 1974 C C . ARG A 1 239 ? -0.939 -2.892 -16.007 1.00 89.12 239 ARG A C 1
ATOM 1976 O O . ARG A 1 239 ? -1.459 -2.349 -16.981 1.00 89.12 239 ARG A O 1
ATOM 1983 N N . THR A 1 240 ? -1.622 -3.527 -15.062 1.00 92.56 240 THR A N 1
ATOM 1984 C CA . THR A 1 240 ? -3.076 -3.699 -15.087 1.00 92.56 240 THR A CA 1
ATOM 1985 C C . THR A 1 240 ? -3.789 -2.354 -15.058 1.00 92.56 240 THR A C 1
ATOM 1987 O O . THR A 1 240 ? -4.643 -2.107 -15.901 1.00 92.56 240 THR A O 1
ATOM 1990 N N . GLY A 1 241 ? -3.355 -1.414 -14.214 1.00 93.50 241 GLY A N 1
ATOM 1991 C CA . GLY A 1 241 ? -3.899 -0.055 -14.177 1.00 93.50 241 GLY A CA 1
ATOM 1992 C C . GLY A 1 241 ? -3.791 0.667 -15.525 1.00 93.50 241 GLY A C 1
ATOM 1993 O O . GLY A 1 241 ? -4.763 1.260 -15.987 1.00 93.50 241 GLY A O 1
ATOM 1994 N N . LYS A 1 242 ? -2.651 0.554 -16.225 1.00 93.50 242 LYS A N 1
ATOM 1995 C CA . LYS A 1 242 ? -2.511 1.084 -17.597 1.00 93.50 242 LYS A CA 1
ATOM 1996 C C . LYS A 1 242 ? -3.455 0.392 -18.580 1.00 93.50 242 LYS A C 1
ATOM 1998 O O . LYS A 1 242 ? -3.989 1.052 -19.466 1.00 93.50 242 LYS A O 1
ATOM 2003 N N . TYR A 1 243 ? -3.643 -0.918 -18.449 1.00 93.44 243 TYR A N 1
ATOM 2004 C CA . TYR A 1 243 ? -4.550 -1.680 -19.304 1.00 93.44 243 TYR A CA 1
ATOM 2005 C C . TYR A 1 243 ? -6.019 -1.279 -19.086 1.00 93.44 243 TYR A C 1
ATOM 2007 O O . TYR A 1 243 ? -6.729 -1.038 -20.060 1.00 93.44 243 TYR A O 1
ATOM 2015 N N . VAL A 1 244 ? -6.452 -1.112 -17.833 1.00 93.81 244 VAL A N 1
ATOM 2016 C CA . VAL A 1 244 ? -7.788 -0.605 -17.467 1.00 93.81 244 VAL A CA 1
ATOM 2017 C C . VAL A 1 244 ? -8.008 0.793 -18.034 1.00 93.81 244 VAL A C 1
ATOM 2019 O O . VAL A 1 244 ? -9.015 1.035 -18.691 1.00 93.81 244 VAL A O 1
ATOM 2022 N N . LEU A 1 245 ? -7.039 1.698 -17.859 1.00 94.31 245 LEU A N 1
ATOM 2023 C CA . LEU A 1 245 ? -7.124 3.064 -18.383 1.00 94.31 245 LEU A CA 1
ATOM 2024 C C . LEU A 1 245 ? -7.239 3.099 -19.911 1.00 94.31 245 LEU A C 1
ATOM 2026 O O . LEU A 1 245 ? -8.033 3.870 -20.438 1.00 94.31 245 LEU A O 1
ATOM 2030 N N . LYS A 1 246 ? -6.501 2.240 -20.625 1.00 94.81 246 LYS A N 1
ATOM 2031 C CA . LYS A 1 246 ? -6.619 2.109 -22.088 1.00 94.81 246 LYS A CA 1
ATOM 2032 C C . LYS A 1 246 ? -7.997 1.623 -22.541 1.00 94.81 246 LYS A C 1
ATOM 2034 O O . LYS A 1 246 ? -8.412 1.950 -23.643 1.00 94.81 246 LYS A O 1
ATOM 2039 N N . ASN A 1 247 ? -8.689 0.846 -21.709 1.00 93.56 247 ASN A N 1
ATOM 2040 C CA . ASN A 1 247 ? -10.015 0.305 -22.003 1.00 93.56 247 ASN A CA 1
ATOM 2041 C C . ASN A 1 247 ? -11.150 1.112 -21.352 1.00 93.56 247 ASN A C 1
ATOM 2043 O O . ASN A 1 247 ? -12.299 0.672 -21.386 1.00 93.56 247 ASN A O 1
ATOM 2047 N N . LYS A 1 248 ? -10.858 2.288 -20.778 1.00 94.19 248 LYS A N 1
ATOM 2048 C CA . LYS A 1 248 ? -11.828 3.118 -20.051 1.00 94.19 248 LYS A CA 1
ATOM 2049 C C . LYS A 1 248 ? -13.064 3.456 -20.887 1.00 94.19 248 LYS A C 1
ATOM 2051 O O . LYS A 1 248 ? -14.175 3.418 -20.368 1.00 94.19 248 LYS A O 1
ATOM 2056 N N . ASP A 1 249 ? -12.902 3.703 -22.184 1.00 94.06 249 ASP A N 1
ATOM 2057 C CA . ASP A 1 249 ? -14.036 3.991 -23.070 1.00 94.06 249 ASP A CA 1
ATOM 2058 C C . ASP A 1 249 ? -14.969 2.789 -23.233 1.00 94.06 249 ASP A C 1
ATOM 2060 O O . ASP A 1 249 ? -16.174 2.967 -23.403 1.00 94.06 249 ASP A O 1
ATOM 2064 N N . LYS A 1 250 ? -14.448 1.562 -23.125 1.00 91.69 250 LYS A N 1
ATOM 2065 C CA . LYS A 1 250 ? -15.245 0.334 -23.186 1.00 91.69 250 LYS A CA 1
ATOM 2066 C C . LYS A 1 250 ? -15.932 0.049 -21.855 1.00 91.69 250 LYS A C 1
ATOM 2068 O O . LYS A 1 250 ? -17.138 -0.163 -21.840 1.00 91.69 250 LYS A O 1
ATOM 2073 N N . ILE A 1 251 ? -15.179 0.063 -20.757 1.00 92.88 251 ILE A N 1
ATOM 2074 C CA . ILE A 1 251 ? -15.664 -0.433 -19.459 1.00 92.88 251 ILE A CA 1
ATOM 2075 C C . ILE A 1 251 ? -16.179 0.655 -18.522 1.00 92.88 251 ILE A C 1
ATOM 2077 O O . ILE A 1 251 ? -16.828 0.337 -17.538 1.00 92.88 251 ILE A O 1
ATOM 2081 N N . GLY A 1 252 ? -15.924 1.931 -18.798 1.00 93.94 252 GLY A N 1
ATOM 2082 C CA . GLY A 1 252 ? -16.296 3.037 -17.920 1.00 93.94 252 GLY A CA 1
ATOM 2083 C C . GLY A 1 252 ? -15.352 3.238 -16.728 1.00 93.94 252 GLY A C 1
ATOM 2084 O O . GLY A 1 252 ? -14.282 2.639 -16.627 1.00 93.94 252 GLY A O 1
ATOM 2085 N N . ASP A 1 253 ? -15.750 4.125 -15.818 1.00 94.12 253 ASP A N 1
ATOM 2086 C CA . ASP A 1 253 ? -15.004 4.435 -14.596 1.00 94.12 253 ASP A CA 1
ATOM 2087 C C . ASP A 1 253 ? -15.193 3.336 -13.550 1.00 94.12 253 ASP A C 1
ATOM 2089 O O . ASP A 1 253 ? -16.326 2.973 -13.240 1.00 94.12 253 ASP A O 1
ATOM 2093 N N . VAL A 1 254 ? -14.096 2.847 -12.966 1.00 94.50 254 VAL A N 1
ATOM 2094 C CA . VAL A 1 254 ? -14.127 1.871 -11.865 1.00 94.50 254 VAL A CA 1
ATOM 2095 C C . VAL A 1 254 ? -14.689 2.524 -10.602 1.00 94.50 254 VAL A C 1
ATOM 2097 O O . VAL A 1 254 ? -14.149 3.526 -10.120 1.00 94.50 254 VAL A O 1
ATOM 2100 N N . LYS A 1 255 ? -15.759 1.941 -10.056 1.00 94.25 255 LYS A N 1
ATOM 2101 C CA . LYS A 1 255 ? -16.464 2.448 -8.875 1.00 94.25 255 LYS A CA 1
ATOM 2102 C C . LYS A 1 255 ? -16.117 1.666 -7.616 1.00 94.25 255 LYS A C 1
ATOM 2104 O O . LYS A 1 255 ? -15.764 2.284 -6.615 1.00 94.25 255 LYS A O 1
ATOM 2109 N N . GLU A 1 256 ? -16.209 0.342 -7.676 1.00 94.50 256 GLU A N 1
ATOM 2110 C CA . GLU A 1 256 ? -16.175 -0.516 -6.491 1.00 94.50 256 GLU A CA 1
ATOM 2111 C C . GLU A 1 256 ? -15.598 -1.892 -6.800 1.00 94.50 256 GLU A C 1
ATOM 2113 O O . GLU A 1 256 ? -15.916 -2.468 -7.831 1.00 94.50 256 GLU A O 1
ATOM 2118 N N . LEU A 1 257 ? -14.775 -2.410 -5.897 1.00 94.75 257 LEU A N 1
ATOM 2119 C CA . LEU A 1 257 ? -14.298 -3.785 -5.857 1.00 94.75 257 LEU A CA 1
ATOM 2120 C C . LEU A 1 257 ? -15.298 -4.641 -5.073 1.00 94.75 257 LEU A C 1
ATOM 2122 O O . LEU A 1 257 ? -15.566 -4.344 -3.910 1.00 94.75 257 LEU A O 1
ATOM 2126 N N . SER A 1 258 ? -15.802 -5.703 -5.692 1.00 91.75 258 SER A N 1
ATOM 2127 C CA . SER A 1 258 ? -16.726 -6.657 -5.072 1.00 91.75 258 SER A CA 1
ATOM 2128 C C . SER A 1 258 ? -16.045 -7.967 -4.687 1.00 91.75 258 SER A C 1
ATOM 2130 O O . SER A 1 258 ? -16.352 -8.525 -3.638 1.00 91.75 258 SER A O 1
ATOM 2132 N N . VAL A 1 259 ? -15.093 -8.447 -5.493 1.00 91.88 259 VAL A N 1
ATOM 2133 C CA . VAL A 1 259 ? -14.359 -9.691 -5.221 1.00 91.88 259 VAL A CA 1
ATOM 2134 C C . VAL A 1 259 ? -12.871 -9.468 -5.416 1.00 91.88 259 VAL A C 1
ATOM 2136 O O . VAL A 1 259 ? -12.439 -8.877 -6.405 1.00 91.88 259 VAL A O 1
ATOM 2139 N N . TYR A 1 260 ? -12.083 -9.994 -4.483 1.00 93.31 260 TYR A N 1
ATOM 2140 C CA . TYR A 1 260 ? -10.643 -10.140 -4.626 1.00 93.31 260 TYR A CA 1
ATOM 2141 C C . TYR A 1 260 ? -10.250 -11.567 -4.267 1.00 93.31 260 TYR A C 1
ATOM 2143 O O . TYR A 1 260 ? -10.611 -12.046 -3.192 1.00 93.31 260 TYR A O 1
ATOM 2151 N N . SER A 1 261 ? -9.508 -12.237 -5.144 1.00 92.69 261 SER A N 1
ATOM 2152 C CA . SER A 1 261 ? -8.943 -13.554 -4.861 1.00 92.69 261 SER A CA 1
ATOM 2153 C C . SER A 1 261 ? -7.510 -13.678 -5.370 1.00 92.69 261 SER A C 1
ATOM 2155 O O . SER A 1 261 ? -7.071 -12.969 -6.281 1.00 92.69 261 SER A O 1
ATOM 2157 N N . ILE A 1 262 ? -6.767 -14.584 -4.738 1.00 90.81 262 ILE A N 1
ATOM 2158 C CA . ILE A 1 262 ? -5.398 -14.931 -5.103 1.00 90.81 262 ILE A CA 1
ATOM 2159 C C . ILE A 1 262 ? -5.372 -16.420 -5.420 1.00 90.81 262 ILE A C 1
ATOM 2161 O O . ILE A 1 262 ? -5.779 -17.240 -4.599 1.00 90.81 262 ILE A O 1
ATOM 2165 N N . GLU A 1 263 ? -4.875 -16.747 -6.605 1.00 90.69 263 GLU A N 1
ATOM 2166 C CA . GLU A 1 263 ? -4.590 -18.104 -7.055 1.00 90.69 263 GLU A CA 1
ATOM 2167 C C . GLU A 1 263 ? -3.077 -18.259 -7.288 1.00 90.69 263 GLU A C 1
ATOM 2169 O O . GLU A 1 263 ? -2.313 -17.292 -7.249 1.00 90.69 263 GLU A O 1
ATOM 2174 N N . ALA A 1 264 ? -2.612 -19.488 -7.521 1.00 85.75 264 ALA A N 1
ATOM 2175 C CA . ALA A 1 264 ? -1.180 -19.791 -7.612 1.00 85.75 264 ALA A CA 1
ATOM 2176 C C . ALA A 1 264 ? -0.445 -18.993 -8.712 1.00 85.75 264 ALA A C 1
ATOM 2178 O O . ALA A 1 264 ? 0.731 -18.633 -8.557 1.00 85.75 264 ALA A O 1
ATOM 2179 N N . ASP A 1 265 ? -1.136 -18.710 -9.817 1.00 88.62 265 ASP A N 1
ATOM 2180 C CA . ASP A 1 265 ? -0.597 -18.076 -11.019 1.00 88.62 265 ASP A CA 1
ATOM 2181 C C . ASP A 1 265 ? -1.183 -16.685 -11.320 1.00 88.62 265 ASP A C 1
ATOM 2183 O O . ASP A 1 265 ? -0.680 -16.014 -12.226 1.00 88.62 265 ASP A O 1
ATOM 2187 N N . LYS A 1 266 ? -2.197 -16.222 -10.574 1.00 91.44 266 LYS A N 1
ATOM 2188 C CA . LYS A 1 266 ? -2.904 -14.963 -10.860 1.00 91.44 266 LYS A CA 1
ATOM 2189 C C . LYS A 1 266 ? -3.616 -14.348 -9.653 1.00 91.44 266 LYS A C 1
ATOM 2191 O O . LYS A 1 266 ? -3.897 -15.005 -8.656 1.00 91.44 266 LYS A O 1
ATOM 2196 N N . GLN A 1 267 ? -3.976 -13.078 -9.794 1.00 93.06 267 GLN A N 1
ATOM 2197 C CA . GLN A 1 267 ? -4.916 -12.361 -8.932 1.00 93.06 267 GLN A CA 1
ATOM 2198 C C . GLN A 1 267 ? -6.200 -12.067 -9.708 1.00 93.06 267 GLN A C 1
ATOM 2200 O O . GLN A 1 267 ? -6.141 -11.737 -10.895 1.00 93.06 267 GLN A O 1
ATOM 2205 N N . ILE A 1 268 ? -7.352 -12.167 -9.048 1.00 94.19 268 ILE A N 1
ATOM 2206 C CA . ILE A 1 268 ? -8.659 -11.901 -9.655 1.00 94.19 268 ILE A CA 1
ATOM 2207 C C . ILE A 1 268 ? -9.327 -10.739 -8.933 1.00 94.19 268 ILE A C 1
ATOM 2209 O O . ILE A 1 268 ? -9.356 -10.691 -7.704 1.00 94.19 268 ILE A O 1
ATOM 2213 N N . PHE A 1 269 ? -9.874 -9.818 -9.721 1.00 95.25 269 PHE A N 1
ATOM 2214 C CA . PHE A 1 269 ? -10.625 -8.663 -9.254 1.00 95.25 269 PHE A CA 1
ATOM 2215 C C . PHE A 1 269 ? -11.963 -8.609 -9.984 1.00 95.25 269 PHE A C 1
ATOM 2217 O O . PHE A 1 269 ? -11.966 -8.419 -11.202 1.00 95.25 269 PHE A O 1
ATOM 2224 N N . ASP A 1 270 ? -13.069 -8.687 -9.251 1.00 95.00 270 ASP A N 1
ATOM 2225 C CA . ASP A 1 270 ? -14.388 -8.332 -9.782 1.00 95.00 270 ASP A CA 1
ATOM 2226 C C . ASP A 1 270 ? -14.755 -6.948 -9.282 1.00 95.00 270 ASP A C 1
ATOM 2228 O O . ASP A 1 270 ? -14.614 -6.642 -8.097 1.00 95.00 270 ASP A O 1
ATOM 2232 N N . PHE A 1 271 ? -15.171 -6.080 -10.194 1.00 94.94 271 PHE A N 1
ATOM 2233 C CA . PHE A 1 271 ? -15.448 -4.693 -9.871 1.00 94.94 271 PHE A CA 1
ATOM 2234 C C . PHE A 1 271 ? -16.590 -4.134 -10.711 1.00 94.94 271 PHE A C 1
ATOM 2236 O O . PHE A 1 271 ? -16.752 -4.436 -11.895 1.00 94.94 271 PHE A O 1
ATOM 2243 N N . THR A 1 272 ? -17.356 -3.252 -10.086 1.00 95.12 272 THR A N 1
ATOM 2244 C CA . THR A 1 272 ? -18.428 -2.492 -10.716 1.00 95.12 272 THR A CA 1
ATOM 2245 C C . THR A 1 272 ? -17.861 -1.207 -11.299 1.00 95.12 272 THR A C 1
ATOM 2247 O O . THR A 1 272 ? -17.063 -0.500 -10.669 1.00 95.12 272 THR A O 1
ATOM 2250 N N . THR A 1 273 ? -18.294 -0.867 -12.505 1.00 94.81 273 THR A N 1
ATOM 2251 C CA . THR A 1 273 ? -17.924 0.358 -13.210 1.00 94.81 273 THR A CA 1
ATOM 2252 C C . THR A 1 273 ? -19.150 1.227 -13.500 1.00 94.81 273 THR A C 1
ATOM 2254 O O . THR A 1 273 ? -20.265 0.959 -13.052 1.00 94.81 273 THR A O 1
ATOM 2257 N N . SER A 1 274 ? -18.978 2.315 -14.255 1.00 94.75 274 SER A N 1
ATOM 2258 C CA . SER A 1 274 ? -20.107 3.079 -14.794 1.00 94.75 274 SER A CA 1
ATOM 2259 C C . SER A 1 274 ? -20.864 2.386 -15.932 1.00 94.75 274 SER A C 1
ATOM 2261 O O . SER A 1 274 ? -21.939 2.869 -16.276 1.00 94.75 274 SER A O 1
ATOM 2263 N N . LYS A 1 275 ? -20.346 1.287 -16.501 1.00 93.44 275 LYS A N 1
ATOM 2264 C CA . LYS A 1 275 ? -20.956 0.585 -17.647 1.00 93.44 275 LYS A CA 1
ATOM 2265 C C . LYS A 1 275 ? -21.353 -0.868 -17.381 1.00 93.44 275 LYS A C 1
ATOM 2267 O O . LYS A 1 275 ? -21.983 -1.469 -18.241 1.00 93.44 275 LYS A O 1
ATOM 2272 N N . GLY A 1 276 ? -21.020 -1.424 -16.219 1.00 93.38 276 GLY A N 1
ATOM 2273 C CA . GLY A 1 276 ? -21.397 -2.787 -15.857 1.00 93.38 276 GLY A CA 1
ATOM 2274 C C . GLY A 1 276 ? -20.475 -3.374 -14.798 1.00 93.38 276 GLY A C 1
ATOM 2275 O O . GLY A 1 276 ? -19.771 -2.645 -14.100 1.00 93.38 276 GLY A O 1
ATOM 2276 N N . ILE A 1 277 ? -20.478 -4.696 -14.695 1.00 94.44 277 ILE A N 1
ATOM 2277 C CA . ILE A 1 277 ? -19.572 -5.452 -13.832 1.00 94.44 277 ILE A CA 1
ATOM 2278 C C . ILE A 1 277 ? -18.510 -6.086 -14.720 1.00 94.44 277 ILE A C 1
ATOM 2280 O O . ILE A 1 277 ? -18.809 -6.585 -15.804 1.00 94.44 277 ILE A O 1
ATOM 2284 N N . TYR A 1 278 ? -17.260 -6.045 -14.275 1.00 95.00 278 TYR A N 1
ATOM 2285 C CA . TYR A 1 278 ? -16.127 -6.579 -15.016 1.00 95.00 278 TYR A CA 1
ATOM 2286 C C . TYR A 1 278 ? -15.225 -7.395 -14.101 1.00 95.00 278 TYR A C 1
ATOM 2288 O O . TYR A 1 278 ? -15.086 -7.097 -12.915 1.00 95.00 278 TYR A O 1
ATOM 2296 N N . ARG A 1 279 ? -14.578 -8.398 -14.692 1.00 95.69 279 ARG A N 1
ATOM 2297 C CA . ARG A 1 279 ? -13.552 -9.224 -14.060 1.00 95.69 279 ARG A CA 1
ATOM 2298 C C . ARG A 1 279 ? -12.208 -8.955 -14.714 1.00 95.69 279 ARG A C 1
ATOM 2300 O O . ARG A 1 279 ? -12.085 -9.008 -15.940 1.00 95.69 279 ARG A O 1
ATOM 2307 N N . ILE A 1 280 ? -11.185 -8.731 -13.900 1.00 95.50 280 ILE A N 1
ATOM 2308 C CA . ILE A 1 280 ? -9.788 -8.746 -14.329 1.00 95.50 280 ILE A CA 1
ATOM 2309 C C . ILE A 1 280 ? -9.076 -9.932 -13.703 1.00 95.50 280 ILE A C 1
ATOM 2311 O O . ILE A 1 280 ? -9.140 -10.138 -12.496 1.00 95.50 280 ILE A O 1
ATOM 2315 N N . GLN A 1 281 ? -8.352 -10.670 -14.538 1.00 95.62 281 GLN A N 1
ATOM 2316 C CA . GLN A 1 281 ? -7.372 -11.657 -14.109 1.00 95.62 281 GLN A CA 1
ATOM 2317 C C . GLN A 1 281 ? -5.977 -11.142 -14.453 1.00 95.62 281 GLN A C 1
ATOM 2319 O O . GLN A 1 281 ? -5.644 -10.941 -15.624 1.00 95.62 281 GLN A O 1
ATOM 2324 N N . GLU A 1 282 ? -5.175 -10.909 -13.423 1.00 94.00 282 GLU A N 1
ATOM 2325 C CA . GLU A 1 282 ? -3.784 -10.494 -13.533 1.00 94.00 282 GLU A CA 1
ATOM 2326 C C . GLU A 1 282 ? -2.875 -11.689 -13.253 1.00 94.00 282 GLU A C 1
ATOM 2328 O O . GLU A 1 282 ? -2.705 -12.091 -12.105 1.00 94.00 282 GLU A O 1
ATOM 2333 N N . PHE A 1 283 ? -2.282 -12.253 -14.301 1.00 92.31 283 PHE A N 1
ATOM 2334 C CA . PHE A 1 283 ? -1.346 -13.364 -14.182 1.00 92.31 283 PHE A CA 1
ATOM 2335 C C . PHE A 1 283 ? 0.034 -12.866 -13.759 1.00 92.31 283 PHE A C 1
ATOM 2337 O O . PHE A 1 283 ? 0.493 -11.805 -14.190 1.00 92.31 283 PHE A O 1
ATOM 2344 N N . TYR A 1 284 ? 0.747 -13.664 -12.967 1.00 86.44 284 TYR A N 1
ATOM 2345 C CA . TYR A 1 284 ? 2.099 -13.328 -12.513 1.00 86.44 284 TYR A CA 1
ATOM 2346 C C . TYR A 1 284 ? 3.153 -13.381 -13.629 1.00 86.44 284 TYR A C 1
ATOM 2348 O O . TYR A 1 284 ? 4.208 -12.765 -13.494 1.00 86.44 284 TYR A O 1
ATOM 2356 N N . ASP A 1 285 ? 2.860 -14.043 -14.754 1.00 87.44 285 ASP A N 1
ATOM 2357 C CA . ASP A 1 285 ? 3.642 -13.925 -15.998 1.00 87.44 285 ASP A CA 1
ATOM 2358 C C . ASP A 1 285 ? 3.431 -12.569 -16.710 1.00 87.44 285 ASP A C 1
ATOM 2360 O O . ASP A 1 285 ? 4.101 -12.229 -17.690 1.00 87.44 285 ASP A O 1
ATOM 2364 N N . GLY A 1 286 ? 2.512 -11.758 -16.183 1.00 85.12 286 GLY A N 1
ATOM 2365 C CA . GLY A 1 286 ? 2.210 -10.414 -16.622 1.00 85.12 286 GLY A CA 1
ATOM 2366 C C . GLY A 1 286 ? 1.169 -10.324 -17.739 1.00 85.12 286 GLY A C 1
ATOM 2367 O O . GLY A 1 286 ? 0.984 -9.226 -18.284 1.00 85.12 286 GLY A O 1
ATOM 2368 N N . ARG A 1 287 ? 0.493 -11.423 -18.093 1.00 92.75 287 ARG A N 1
ATOM 2369 C CA . ARG A 1 287 ? -0.733 -11.378 -18.900 1.00 92.75 287 ARG A CA 1
ATOM 2370 C C . ARG A 1 287 ? -1.877 -10.769 -18.086 1.00 92.75 287 ARG A C 1
ATOM 2372 O O . ARG A 1 287 ? -2.002 -10.999 -16.888 1.00 92.75 287 ARG A O 1
ATOM 2379 N N . VAL A 1 288 ? -2.723 -9.987 -18.754 1.00 94.50 288 VAL A N 1
ATOM 2380 C CA . VAL A 1 288 ? -3.916 -9.370 -18.158 1.00 94.50 288 VAL A CA 1
ATOM 2381 C C . VAL A 1 288 ? -5.106 -9.710 -19.039 1.00 94.50 288 VAL A C 1
ATOM 2383 O O . VAL A 1 288 ? -5.076 -9.437 -20.239 1.00 94.50 288 VAL A O 1
ATOM 2386 N N . ILE A 1 289 ? -6.138 -10.303 -18.446 1.00 94.31 289 ILE A N 1
ATOM 2387 C CA . ILE A 1 289 ? -7.393 -10.631 -19.124 1.00 94.31 289 ILE A CA 1
ATOM 2388 C C . ILE A 1 289 ? -8.506 -9.802 -18.494 1.00 94.31 289 ILE A C 1
ATOM 2390 O O . ILE A 1 289 ? -8.628 -9.754 -17.273 1.00 94.31 289 ILE A O 1
ATOM 2394 N N . LEU A 1 290 ? -9.312 -9.162 -19.336 1.00 93.19 290 LEU A N 1
ATOM 2395 C CA . LEU A 1 290 ? -10.498 -8.404 -18.951 1.00 93.19 290 LEU A CA 1
ATOM 2396 C C . LEU A 1 290 ? -11.725 -9.063 -19.573 1.00 93.19 290 LEU A C 1
ATOM 2398 O O . LEU A 1 290 ? -11.772 -9.269 -20.786 1.00 93.19 290 LEU A O 1
ATOM 2402 N N . MET A 1 291 ? -12.712 -9.359 -18.739 1.00 93.69 291 MET A N 1
ATOM 2403 C CA . MET A 1 291 ? -13.967 -9.997 -19.123 1.00 93.69 291 MET A CA 1
ATOM 2404 C C . MET A 1 291 ? -15.136 -9.182 -18.576 1.00 93.69 291 MET A C 1
ATOM 2406 O O . MET A 1 291 ? -15.016 -8.542 -17.530 1.00 93.69 291 MET A O 1
ATOM 2410 N N . GLU A 1 292 ? -16.263 -9.205 -19.280 1.00 90.81 292 GLU A N 1
ATOM 2411 C CA . GLU A 1 292 ? -17.535 -8.790 -18.688 1.00 90.81 292 GLU A CA 1
ATOM 2412 C C . GLU A 1 292 ? -17.898 -9.794 -17.593 1.00 90.81 292 GLU A C 1
ATOM 2414 O O . GLU A 1 292 ? -17.791 -11.006 -17.786 1.00 90.81 292 GLU A O 1
ATOM 2419 N N . GLY A 1 293 ? -18.228 -9.276 -16.415 1.00 75.56 293 GLY A N 1
ATOM 2420 C CA . GLY A 1 293 ? -18.674 -10.077 -15.289 1.00 75.56 293 GLY A CA 1
ATOM 2421 C C . GLY A 1 293 ? -20.171 -10.334 -15.390 1.00 75.56 293 GLY A C 1
ATOM 2422 O O . GLY A 1 293 ? -20.931 -9.493 -15.867 1.00 75.56 293 GLY A O 1
ATOM 2423 N N . THR A 1 294 ? -20.604 -11.490 -14.911 1.00 63.00 294 THR A N 1
ATOM 2424 C CA . THR A 1 294 ? -22.009 -11.750 -14.594 1.00 63.00 294 THR A CA 1
ATOM 2425 C C . THR A 1 294 ? -22.253 -11.391 -13.132 1.00 63.00 294 THR A C 1
ATOM 2427 O O . THR A 1 294 ? -21.379 -11.636 -12.302 1.00 63.00 294 THR A O 1
ATOM 2430 N N . GLU A 1 295 ? -23.418 -10.825 -12.797 1.00 51.91 295 GLU A N 1
ATOM 2431 C CA . GLU A 1 295 ? -23.870 -10.760 -11.400 1.00 51.91 295 GLU A CA 1
ATOM 2432 C C . GLU A 1 295 ? -23.981 -12.196 -10.867 1.00 51.91 295 GLU A C 1
ATOM 2434 O O . GLU A 1 295 ? -24.996 -12.866 -11.052 1.00 51.91 295 GLU A O 1
ATOM 2439 N N . GLU A 1 296 ? -22.934 -12.707 -10.222 1.00 45.56 296 GLU A N 1
ATOM 2440 C CA . GLU A 1 296 ? -23.104 -13.838 -9.323 1.00 45.56 296 GLU A CA 1
ATOM 2441 C C . GLU A 1 296 ? -23.888 -13.306 -8.125 1.00 45.56 296 GLU A C 1
ATOM 2443 O O . GLU A 1 296 ? -23.375 -12.549 -7.299 1.00 45.56 296 GLU A O 1
ATOM 2448 N N . LYS A 1 297 ? -25.181 -13.649 -8.073 1.00 36.03 297 LYS A N 1
ATOM 2449 C CA . LYS A 1 297 ? -25.986 -13.493 -6.863 1.00 36.03 297 LYS A CA 1
ATOM 2450 C C . LYS A 1 297 ? -25.205 -14.148 -5.730 1.00 36.03 297 LYS A C 1
ATOM 2452 O O . LYS A 1 297 ? -24.949 -15.348 -5.786 1.00 36.03 297 LYS A O 1
ATOM 2457 N N . HIS A 1 298 ? -24.824 -13.357 -4.731 1.00 33.84 298 HIS A N 1
ATOM 2458 C CA . HIS A 1 298 ? -24.318 -13.875 -3.471 1.00 33.84 298 HIS A CA 1
ATOM 2459 C C . HIS A 1 298 ? -25.361 -14.841 -2.904 1.00 33.84 298 HIS A C 1
ATOM 2461 O O . HIS A 1 298 ? -26.390 -14.417 -2.384 1.00 33.84 298 HIS A O 1
ATOM 2467 N N . ASP A 1 299 ? -25.106 -16.138 -3.035 1.00 29.28 299 ASP A N 1
ATOM 2468 C CA . ASP A 1 299 ? -25.799 -17.139 -2.247 1.00 29.28 299 ASP A CA 1
ATOM 2469 C C . ASP A 1 299 ? -25.310 -16.958 -0.804 1.00 29.28 299 ASP A C 1
ATOM 2471 O O . ASP A 1 299 ? -24.135 -17.165 -0.493 1.00 29.28 299 ASP A O 1
ATOM 2475 N N . GLU A 1 300 ? -26.205 -16.532 0.087 1.00 33.91 300 GLU A N 1
ATOM 2476 C CA . GLU A 1 300 ? -25.990 -16.422 1.537 1.00 33.91 300 GLU A CA 1
ATOM 2477 C C . GLU A 1 300 ? -25.845 -17.806 2.214 1.00 33.91 300 GLU A C 1
ATOM 2479 O O . GLU A 1 300 ? -26.300 -18.028 3.336 1.00 33.91 300 GLU A O 1
ATOM 2484 N N . SER A 1 301 ? -25.208 -18.775 1.555 1.00 28.56 301 SER A N 1
ATOM 2485 C CA . SER A 1 301 ? -25.087 -20.161 2.015 1.00 28.56 301 SER A CA 1
ATOM 2486 C C . SER A 1 301 ? -23.694 -20.496 2.559 1.00 28.56 301 SER A C 1
ATOM 2488 O O . SER A 1 301 ? -23.225 -21.622 2.446 1.00 28.56 301 SER A O 1
ATOM 2490 N N . ILE A 1 302 ? -23.046 -19.549 3.243 1.00 31.89 302 ILE A N 1
ATOM 2491 C CA . ILE A 1 302 ? -21.991 -19.872 4.220 1.00 31.89 302 ILE A CA 1
ATOM 2492 C C . ILE A 1 302 ? -22.354 -19.233 5.564 1.00 31.89 302 ILE A C 1
ATOM 2494 O O . ILE A 1 302 ? -21.679 -18.363 6.104 1.00 31.89 302 ILE A O 1
ATOM 2498 N N . LYS A 1 303 ? -23.484 -19.686 6.109 1.00 33.72 303 LYS A N 1
ATOM 2499 C CA . LYS A 1 303 ? -23.661 -19.836 7.552 1.00 33.72 303 LYS A CA 1
ATOM 2500 C C . LYS A 1 303 ? -23.791 -21.325 7.836 1.00 33.72 303 LYS A C 1
ATOM 2502 O O . LYS A 1 303 ? -24.851 -21.895 7.582 1.00 33.72 303 LYS A O 1
ATOM 2507 N N . LYS A 1 304 ? -22.721 -21.922 8.354 1.00 30.27 304 LYS A N 1
ATOM 2508 C CA . LYS A 1 304 ? -22.737 -22.999 9.350 1.00 30.27 304 LYS A CA 1
ATOM 2509 C C . LYS A 1 304 ? -21.342 -23.179 9.925 1.00 30.27 304 LYS A C 1
ATOM 2511 O O . LYS A 1 304 ? -20.392 -23.235 9.118 1.00 30.27 304 LYS A O 1
#

Sequence (304 aa):
MKKKDVVQSENKTDKEMESSKKGKRKLFLWLWLFPPYGIYILYKERRIHPALTTIFAVLLLCMIGLSVDMVLNPNRVHDEKAKEVMTEFIGKNADLNMGDFRNSKREGTVHVNKKNFDLYKLYTTKGVYFVYLTSSNGLEYQIQEIEQAFPNRKEIYKKDKGIEIYPENILQINKEKEKYGEYKSIESSNSDNEQVIITTKGTYQFFTRFQQVVKVVEIKGEEKKNVFTTNAKPDFSKRTGKYVLKNKDKIGDVKELSVYSIEADKQIFDFTTSKGIYRIQEFYDGRVILMEGTEEKHDESIKK

pLDDT: mean 84.32, std 15.5, range [28.56, 97.69]

Foldseek 3Di:
DPDPPVVVVVVVVVVVVVVVVVVVVVLVVCCVPPVVVSLVVCCVVVVDPPVVSVVSVVVVVVVVVVVVCCVVPVCVLLLVLVLVQVQVVCVVPVVLVQAHWQDKDFLAWFQDPNAIWGWMWTDHLAAIKIWTWHDPPSRDIDTAFIWGPPPATDTSDHDDPDDPDQPQVRSVCVVPCVQFPAWDDWPDDDRQGWTFTQHPRAIKIFGDDPSHTAWIWGDDPPDTHTPDGAADFDPDDPLVVVVCVVCCVPQPAWGHWDDWDRHNFWIKTWTAHPRAIKIWTQGSVGDIDIDGDDPPPPPPPPDD

Secondary structure (DSSP, 8-state):
---SHHHHHHHHHHHHHHHHHHHHHHHHHHHHH-HHHHHHHHHHTT-S-HHHHHHHHHHHHHHHHHHHHHHH-TTHHHHHHHHHHHHHHHHH-GGG----EEEEEEEEEEEETTEEEEEEEEEESS-EEEEEEEESSSSSEEEEEEEEEESS-EEEEESSS---S-HHHHHHHHHTHHHH--EEEEEEE-TTSEEEEEESS-EEEEEEETTEEEEEEEEETTEEEEEEE--------HHHHHHHHHTHHHH--EEEEEEEEE-SSEEEEEEEESS-EEEEEEETTS-EEEEEPP----------